Protein AF-A0A2M7QI27-F1 (afdb_monomer)

Secondary structure (DSSP, 8-state):
--S-------THHHHHHHHHHHHHHHHHHHHHHHHHHHHHHHHHHHIIIIITTT---SS-SSSS-HHHHHHHHSS-------GGG--TTBGGGT-TTS-TTS-----S-SEEEEEEGGGTEEEEEEEET--BTTTSEEE-S-SS-TTSSS----B-----GGG--TT-TTTTTTTGGG--TT---EE-

Radius of gyration: 36.62 Å; Cα contacts (8 Å, |Δi|>4): 202; chains: 1; bounding box: 103×51×97 Å

Sequence (188 aa):
MPIHVYTKENHVVRKKVINYASYIALIIGAFLLFWSFYPVLSFELYSRFYMQDSLTSPVPSSELASSLKEASSVLGSYSVFSNNVRDFTQAHLWFPLQNSNTPAKNMNIKEYSISIPKLNITKARVVVGGEDLSKSLVHYLPKSLPGEYGNVAIFGHSTLPQLYNVTDYKTIFTYLPSLEVNDTILVQ

Organism: NCBI:txid1974826

Mean predicted aligned error: 15.62 Å

InterPro domains:
  IPR005754 Sortase family [PF04203] (114-188)
  IPR023365 Sortase domain superfamily [G3DSA:2.40.260.10] (73-188)
  IPR023365 Sortase domain superfamily [SSF63817] (112-187)

Solvent-accessible surface area (backbone atoms only — not comparable to full-atom values): 11628 Å² total; per-residue (Å²): 130,86,92,77,83,92,75,84,80,82,59,62,66,63,54,50,52,54,51,51,52,52,51,50,52,50,53,53,51,52,49,53,51,48,64,68,44,43,65,59,53,51,49,55,53,46,40,68,76,73,44,76,85,81,63,94,60,92,66,48,95,48,101,60,46,49,68,55,54,52,55,58,63,48,96,49,93,62,83,90,66,58,78,90,78,58,69,80,46,33,50,61,74,78,42,73,86,61,66,85,79,61,76,61,68,90,62,91,65,57,60,43,25,38,29,31,67,92,75,68,35,70,65,44,50,30,29,50,61,40,42,56,22,64,81,23,31,20,24,52,82,54,86,33,57,93,93,46,88,72,73,74,61,76,45,62,27,55,54,59,79,94,68,57,36,75,89,38,31,54,17,51,42,43,62,57,86,74,66,57,93,86,66,64,76,46,77,90

Structure (mmCIF, N/CA/C/O backbone):
data_AF-A0A2M7QI27-F1
#
_entry.id   AF-A0A2M7QI27-F1
#
loop_
_atom_site.group_PDB
_atom_site.id
_atom_site.type_symbol
_atom_site.label_atom_id
_atom_site.label_alt_id
_atom_site.label_comp_id
_atom_site.label_asym_id
_atom_site.label_entity_id
_atom_site.label_seq_id
_atom_site.pdbx_PDB_ins_code
_atom_site.Cartn_x
_atom_site.Cartn_y
_atom_site.Cartn_z
_atom_site.occupancy
_atom_site.B_iso_or_equiv
_atom_site.auth_seq_id
_atom_site.auth_comp_id
_atom_site.auth_asym_id
_atom_site.auth_atom_id
_atom_site.pdbx_PDB_model_num
ATOM 1 N N . MET A 1 1 ? 79.283 -0.518 -69.267 1.00 55.19 1 MET A N 1
ATOM 2 C CA . MET A 1 1 ? 78.062 0.276 -69.537 1.00 55.19 1 MET A CA 1
ATOM 3 C C . MET A 1 1 ? 76.907 -0.394 -68.805 1.00 55.19 1 MET A C 1
ATOM 5 O O . MET A 1 1 ? 76.800 -1.608 -68.942 1.00 55.19 1 MET A O 1
ATOM 9 N N . PRO A 1 2 ? 76.116 0.306 -67.974 1.00 62.25 2 PRO A N 1
ATOM 10 C CA . PRO A 1 2 ? 75.000 -0.328 -67.277 1.00 62.25 2 PRO A CA 1
ATOM 11 C C . PRO A 1 2 ? 73.892 -0.667 -68.286 1.00 62.25 2 PRO A C 1
ATOM 13 O O . PRO A 1 2 ? 73.523 0.169 -69.106 1.00 62.25 2 PRO A O 1
ATOM 16 N N . ILE A 1 3 ? 73.410 -1.912 -68.245 1.00 72.38 3 ILE A N 1
ATOM 17 C CA . ILE A 1 3 ? 72.556 -2.532 -69.281 1.00 7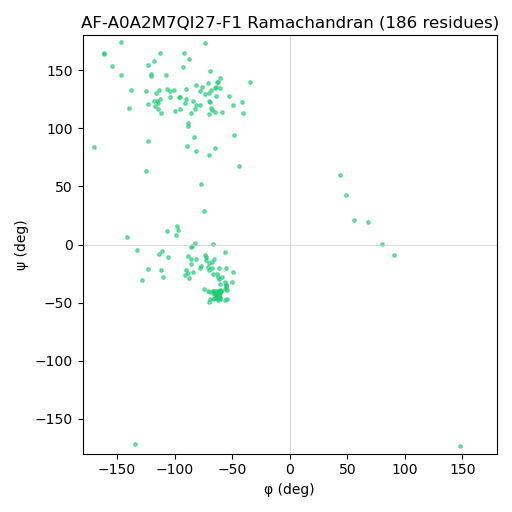2.38 3 ILE A CA 1
ATOM 18 C C . ILE A 1 3 ? 71.057 -2.271 -69.018 1.00 72.38 3 ILE A C 1
ATOM 20 O O . ILE A 1 3 ? 70.219 -2.492 -69.885 1.00 72.38 3 ILE A O 1
ATOM 24 N N . HIS A 1 4 ? 70.704 -1.727 -67.847 1.00 74.62 4 HIS A N 1
ATOM 25 C CA . HIS A 1 4 ? 69.328 -1.367 -67.504 1.00 74.62 4 HIS A CA 1
ATOM 26 C C . HIS A 1 4 ? 69.266 -0.015 -66.789 1.00 74.62 4 HIS A C 1
ATOM 28 O O . HIS A 1 4 ? 70.016 0.239 -65.846 1.00 74.62 4 HIS A O 1
ATOM 34 N N . VAL A 1 5 ? 68.341 0.836 -67.237 1.00 75.81 5 VAL A N 1
ATOM 35 C CA . VAL A 1 5 ? 67.999 2.120 -66.616 1.00 75.81 5 VAL A CA 1
ATOM 36 C C . VAL A 1 5 ? 66.570 2.013 -66.097 1.00 75.81 5 VAL A C 1
ATOM 38 O O . VAL A 1 5 ? 65.632 1.835 -66.871 1.00 75.81 5 VAL A O 1
ATOM 41 N N . TYR A 1 6 ? 66.403 2.111 -64.781 1.00 74.44 6 TYR A N 1
ATOM 42 C CA . TYR A 1 6 ? 65.089 2.119 -64.147 1.00 74.44 6 TYR A CA 1
ATOM 43 C C . TYR A 1 6 ? 64.456 3.502 -64.305 1.00 74.44 6 TYR A C 1
ATOM 45 O O . TYR A 1 6 ? 65.004 4.501 -63.841 1.00 74.44 6 TYR A O 1
ATOM 53 N N . THR A 1 7 ? 63.294 3.564 -64.951 1.00 70.62 7 THR A N 1
ATOM 54 C CA . THR A 1 7 ? 62.498 4.790 -65.069 1.00 70.62 7 THR A CA 1
ATOM 55 C C . THR A 1 7 ? 61.306 4.719 -64.122 1.00 70.62 7 THR A C 1
ATOM 57 O O . THR A 1 7 ? 60.615 3.708 -64.024 1.00 70.62 7 THR A O 1
ATOM 60 N N . LYS A 1 8 ? 61.100 5.794 -63.357 1.00 72.69 8 LYS A N 1
ATOM 61 C CA . LYS A 1 8 ? 60.035 5.880 -62.356 1.00 72.69 8 LYS A CA 1
ATOM 62 C C . LYS A 1 8 ? 58.679 5.960 -63.053 1.00 72.69 8 LYS A C 1
ATOM 64 O O . LYS A 1 8 ? 58.440 6.876 -63.837 1.00 72.69 8 LYS A O 1
ATOM 69 N N . GLU A 1 9 ? 57.787 5.032 -62.732 1.00 67.69 9 GLU A N 1
ATOM 70 C CA . GLU A 1 9 ? 56.446 5.007 -63.307 1.00 67.69 9 GLU A CA 1
ATOM 71 C C . GLU A 1 9 ? 55.607 6.190 -62.787 1.00 67.69 9 GLU A C 1
ATOM 73 O O . GLU A 1 9 ? 55.445 6.412 -61.581 1.00 67.69 9 GLU A O 1
ATOM 78 N N . ASN A 1 10 ? 55.097 7.004 -63.712 1.00 64.69 10 ASN A N 1
ATOM 79 C CA . ASN A 1 10 ? 54.366 8.230 -63.401 1.00 64.69 10 ASN A CA 1
ATOM 80 C C . ASN A 1 10 ? 52.898 7.933 -63.053 1.00 64.69 10 ASN A C 1
ATOM 82 O O . ASN A 1 10 ? 51.989 8.165 -63.845 1.00 64.69 10 ASN A O 1
ATOM 86 N N . HIS A 1 11 ? 52.625 7.507 -61.817 1.00 65.25 11 HIS A N 1
ATOM 87 C CA . HIS A 1 11 ? 51.254 7.306 -61.310 1.00 65.25 11 HIS A CA 1
ATOM 88 C C . HIS A 1 11 ? 50.491 8.614 -60.985 1.00 65.25 11 HIS A C 1
ATOM 90 O O . HIS A 1 11 ? 49.632 8.646 -60.097 1.00 65.25 11 HIS A O 1
ATOM 96 N N . VAL A 1 12 ? 50.795 9.719 -61.675 1.00 69.25 12 VAL A N 1
ATOM 97 C CA . VAL A 1 12 ? 50.295 11.071 -61.360 1.00 69.25 12 VAL A CA 1
ATOM 98 C C . VAL A 1 12 ? 48.766 11.141 -61.429 1.00 69.25 12 VAL A C 1
ATOM 100 O O . VAL A 1 12 ? 48.139 11.755 -60.566 1.00 69.25 12 VAL A O 1
ATOM 103 N N . VAL A 1 13 ? 48.154 10.466 -62.407 1.00 71.44 13 VAL A N 1
ATOM 104 C CA . VAL A 1 13 ? 46.692 10.444 -62.589 1.00 71.44 13 VAL A CA 1
ATOM 105 C C . VAL A 1 13 ? 46.005 9.670 -61.459 1.00 71.44 13 VAL A C 1
ATOM 107 O O . VAL A 1 13 ? 45.087 10.194 -60.834 1.00 71.44 13 VAL A O 1
ATOM 110 N N . ARG A 1 14 ? 46.505 8.475 -61.107 1.00 76.56 14 ARG A N 1
ATOM 111 C CA . ARG A 1 14 ? 45.955 7.655 -60.010 1.00 76.56 14 ARG A CA 1
ATOM 112 C C . ARG A 1 14 ? 46.029 8.382 -58.665 1.00 76.56 14 ARG A C 1
ATOM 114 O O . ARG A 1 14 ? 45.062 8.375 -57.909 1.00 76.56 14 ARG A O 1
ATOM 121 N N . LYS A 1 15 ? 47.149 9.059 -58.385 1.00 78.38 15 LYS A N 1
ATOM 122 C CA . LYS A 1 15 ? 47.326 9.851 -57.157 1.00 78.38 15 LYS A CA 1
ATOM 123 C C . LYS A 1 15 ? 46.354 11.034 -57.089 1.00 78.38 15 LYS A C 1
ATOM 125 O O . LYS A 1 15 ? 45.794 11.292 -56.030 1.00 78.38 15 LYS A O 1
ATOM 130 N N . LYS A 1 16 ? 46.111 11.724 -58.212 1.00 80.00 16 LYS A N 1
ATOM 131 C CA . LYS A 1 16 ? 45.123 12.814 -58.280 1.00 80.00 16 LYS A CA 1
ATOM 132 C C . LYS A 1 16 ? 43.703 12.313 -58.000 1.00 80.00 16 LYS A C 1
ATOM 134 O O . LYS A 1 16 ? 43.016 12.921 -57.190 1.00 80.00 16 LYS A O 1
ATOM 139 N N . VAL A 1 17 ? 43.291 11.192 -58.597 1.00 88.75 17 VAL A N 1
ATOM 140 C CA . VAL A 1 17 ? 41.949 10.610 -58.386 1.00 88.75 17 VAL A CA 1
ATOM 141 C C . VAL A 1 17 ? 41.720 10.223 -56.923 1.00 88.75 17 VAL A C 1
ATOM 143 O O . VAL A 1 17 ? 40.684 10.567 -56.362 1.00 88.75 17 VAL A O 1
ATOM 146 N N . ILE A 1 18 ? 42.699 9.578 -56.281 1.00 89.62 18 ILE A N 1
ATOM 147 C CA . ILE A 1 18 ? 42.604 9.201 -54.860 1.00 89.62 18 ILE A CA 1
ATOM 148 C C . ILE A 1 18 ? 42.482 10.444 -53.969 1.00 89.62 18 ILE A C 1
ATOM 150 O O . ILE A 1 18 ? 41.658 10.467 -53.058 1.00 89.62 18 ILE A O 1
ATOM 154 N N . ASN A 1 19 ? 43.244 11.502 -54.261 1.00 89.38 19 ASN A N 1
ATOM 155 C CA . ASN A 1 19 ? 43.145 12.754 -53.513 1.00 89.38 19 ASN A CA 1
ATOM 156 C C . ASN A 1 19 ? 41.752 13.388 -53.653 1.00 89.38 19 ASN A C 1
ATOM 158 O O . ASN A 1 19 ? 41.159 13.768 -52.647 1.00 89.38 19 ASN A O 1
ATOM 162 N N . TYR A 1 20 ? 41.196 13.459 -54.869 1.00 93.56 20 TYR A N 1
ATOM 163 C CA . TYR A 1 20 ? 39.839 13.977 -55.078 1.00 93.56 20 TYR A CA 1
ATOM 164 C C . TYR A 1 20 ? 38.782 13.141 -54.353 1.00 93.56 20 TYR A C 1
ATOM 166 O O . TYR A 1 20 ? 37.923 13.706 -53.682 1.00 93.56 20 TYR A O 1
ATOM 174 N N . ALA A 1 21 ? 38.878 11.811 -54.422 1.00 94.44 21 ALA A N 1
ATOM 175 C CA . ALA A 1 21 ? 37.974 10.919 -53.703 1.00 94.44 21 ALA A CA 1
ATOM 176 C C . ALA A 1 21 ? 38.038 11.142 -52.181 1.00 94.44 21 ALA A C 1
ATOM 178 O O . ALA A 1 21 ? 37.001 11.191 -51.524 1.00 94.44 21 ALA A O 1
ATOM 179 N N . SER A 1 22 ? 39.237 11.358 -51.628 1.00 94.75 22 SER A N 1
ATOM 180 C CA . SER A 1 22 ? 39.417 11.664 -50.205 1.00 94.75 22 SER A CA 1
ATOM 181 C C . SER A 1 22 ? 38.769 12.990 -49.803 1.00 94.75 22 SER A C 1
ATOM 183 O O . SER A 1 22 ? 38.138 13.058 -48.750 1.00 94.75 22 SER A O 1
ATOM 185 N N . TYR A 1 23 ? 38.897 14.042 -50.618 1.00 96.19 23 TYR A N 1
ATOM 186 C CA . TYR A 1 23 ? 38.244 15.325 -50.338 1.00 96.19 23 TYR A CA 1
ATOM 187 C C . TYR A 1 23 ? 36.722 15.222 -50.428 1.00 96.19 23 TYR A C 1
ATOM 189 O O . TYR A 1 23 ? 36.026 15.765 -49.574 1.00 96.19 23 TYR A O 1
ATOM 197 N N . ILE A 1 24 ? 36.205 14.485 -51.414 1.00 96.75 24 ILE A N 1
ATOM 198 C CA . ILE A 1 24 ? 34.767 14.230 -51.558 1.00 96.75 24 ILE A CA 1
ATOM 199 C C . ILE A 1 24 ? 34.236 13.489 -50.327 1.00 96.75 24 ILE A C 1
ATOM 201 O O . ILE A 1 24 ? 33.243 13.915 -49.744 1.00 96.75 24 ILE A O 1
ATOM 205 N N . ALA A 1 25 ? 34.922 12.433 -49.883 1.00 96.75 25 ALA A N 1
ATOM 206 C CA . ALA A 1 25 ? 34.536 11.688 -48.688 1.00 96.75 25 ALA A CA 1
ATOM 207 C C . ALA A 1 25 ? 34.542 12.566 -47.424 1.00 96.75 25 ALA A C 1
ATOM 209 O O . ALA A 1 25 ? 33.622 12.475 -46.614 1.00 96.75 25 ALA A O 1
ATOM 210 N N . LEU A 1 26 ? 35.532 13.456 -47.277 1.00 97.19 26 LEU A N 1
ATOM 211 C CA . LEU A 1 26 ? 35.611 14.394 -46.153 1.00 97.19 26 LEU A CA 1
ATOM 212 C C . LEU A 1 26 ? 34.445 15.391 -46.172 1.00 97.19 26 LEU A C 1
ATOM 214 O O . LEU A 1 26 ? 33.794 15.584 -45.147 1.00 97.19 26 LEU A O 1
ATOM 218 N N . ILE A 1 27 ? 34.142 15.978 -47.333 1.00 97.69 27 ILE A N 1
ATOM 219 C CA . ILE A 1 27 ? 33.031 16.927 -47.497 1.00 97.69 27 ILE A CA 1
ATOM 220 C C . ILE A 1 27 ? 31.694 16.252 -47.186 1.00 97.69 27 ILE A C 1
ATOM 222 O O . ILE A 1 27 ? 30.889 16.807 -46.442 1.00 97.69 27 ILE A O 1
ATOM 226 N N . ILE A 1 28 ? 31.474 15.041 -47.705 1.00 97.81 28 ILE A N 1
ATOM 227 C CA . ILE A 1 28 ? 30.257 14.267 -47.433 1.00 97.81 28 ILE A CA 1
ATOM 228 C C . ILE A 1 28 ? 30.151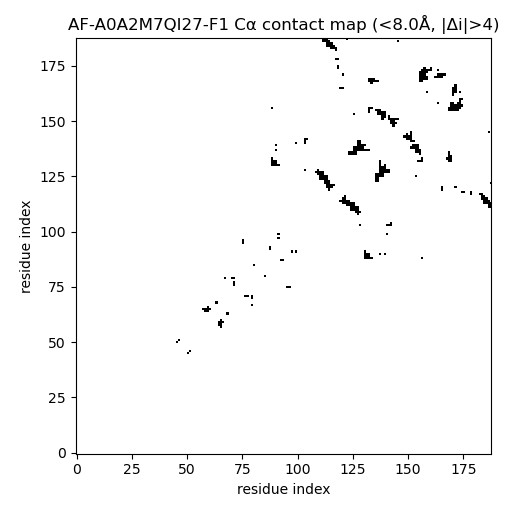 13.948 -45.938 1.00 97.81 28 ILE A C 1
ATOM 230 O O . ILE A 1 28 ? 29.093 14.144 -45.347 1.00 97.81 28 ILE A O 1
ATOM 234 N N . GLY A 1 29 ? 31.242 13.511 -45.303 1.00 97.12 29 GLY A N 1
ATOM 235 C CA . GLY A 1 29 ? 31.264 13.228 -43.868 1.00 97.12 29 GLY A CA 1
ATOM 236 C C . GLY A 1 29 ? 30.942 14.460 -43.018 1.00 97.12 29 GLY A C 1
ATOM 237 O O . GLY A 1 29 ? 30.093 14.393 -42.131 1.00 97.12 29 GLY A O 1
ATOM 238 N N . ALA A 1 30 ? 31.556 15.605 -43.324 1.00 97.56 30 ALA A N 1
ATOM 239 C CA . ALA A 1 30 ? 31.276 16.866 -42.641 1.00 97.56 30 ALA A CA 1
ATOM 240 C C . ALA A 1 30 ? 29.817 17.309 -42.834 1.00 97.56 30 ALA A C 1
ATOM 242 O O . ALA A 1 30 ? 29.181 17.758 -41.882 1.00 97.56 30 ALA A O 1
ATOM 243 N N . PHE A 1 31 ? 29.269 17.129 -44.039 1.00 97.69 31 PHE A N 1
ATOM 244 C CA . PHE A 1 31 ? 27.873 17.434 -44.331 1.00 97.69 31 PHE A CA 1
ATOM 245 C C . PHE A 1 31 ? 26.910 16.550 -43.530 1.00 97.69 31 PHE A C 1
ATOM 247 O O . PHE A 1 31 ? 25.946 17.060 -42.968 1.00 97.69 31 PHE A O 1
ATOM 254 N N . LEU A 1 32 ? 27.184 15.247 -43.412 1.00 97.25 32 LEU A N 1
ATOM 255 C CA . LEU A 1 32 ? 26.365 14.330 -42.613 1.00 97.25 32 LEU A CA 1
ATOM 256 C C . LEU A 1 32 ? 26.402 14.670 -41.119 1.00 97.25 32 LEU A C 1
ATOM 258 O O . LEU A 1 32 ? 25.360 14.658 -40.464 1.00 97.25 32 LEU A O 1
ATOM 262 N N . LEU A 1 33 ? 27.578 15.015 -40.584 1.00 97.06 33 LEU A N 1
ATOM 263 C CA . LEU A 1 33 ? 27.700 15.473 -39.199 1.00 97.06 33 LEU A CA 1
ATOM 264 C C . LEU A 1 33 ? 26.910 16.763 -38.987 1.00 97.06 33 LEU A C 1
ATOM 266 O O . LEU A 1 33 ? 26.112 16.846 -38.056 1.00 97.06 33 LEU A O 1
ATOM 270 N N . PHE A 1 34 ? 27.074 17.741 -39.879 1.00 97.12 34 PHE A N 1
ATOM 271 C CA . PHE A 1 34 ? 26.302 18.975 -39.825 1.00 97.12 34 PHE A CA 1
ATOM 272 C C . PHE A 1 34 ? 24.798 18.685 -39.859 1.00 97.12 34 PHE A C 1
ATOM 274 O O . PHE A 1 34 ? 24.075 19.163 -38.996 1.00 97.12 34 PHE A O 1
ATOM 281 N N . TRP A 1 35 ? 24.333 17.834 -40.774 1.00 96.75 35 TRP A N 1
ATOM 282 C CA . TRP A 1 35 ? 22.925 17.456 -40.886 1.00 96.75 35 TRP A CA 1
ATOM 283 C C . TRP A 1 35 ? 22.377 16.793 -39.616 1.00 96.75 35 TRP A C 1
ATOM 285 O O . TRP A 1 35 ? 21.259 17.084 -39.199 1.00 96.75 35 TRP A O 1
ATOM 295 N N . SER A 1 36 ? 23.167 15.928 -38.973 1.00 96.88 36 SER A N 1
ATOM 296 C CA . SER A 1 36 ? 22.764 15.242 -37.742 1.00 96.88 36 SER A CA 1
ATOM 297 C C . SER A 1 36 ? 22.693 16.179 -36.538 1.00 96.88 36 SER A C 1
ATOM 299 O O . SER A 1 36 ? 21.804 16.033 -35.701 1.00 96.88 36 SER A O 1
ATOM 301 N N . PHE A 1 37 ? 23.640 17.110 -36.412 1.00 96.25 37 PHE A N 1
ATOM 302 C CA . PHE A 1 37 ? 23.725 17.990 -35.246 1.00 96.25 37 PHE A CA 1
ATOM 303 C C . PHE A 1 37 ? 22.939 19.292 -35.409 1.00 96.25 37 PHE A C 1
ATOM 305 O O . PHE A 1 37 ? 22.569 19.902 -34.405 1.00 96.25 37 PHE A O 1
ATOM 312 N N . TYR A 1 38 ? 22.652 19.711 -36.644 1.00 95.50 38 TYR A N 1
ATOM 313 C CA . TYR A 1 38 ? 21.975 20.972 -36.933 1.00 95.50 38 TYR A CA 1
ATOM 314 C C . TYR A 1 38 ? 20.635 21.129 -36.199 1.00 95.50 38 TYR A C 1
ATOM 316 O O . TYR A 1 38 ? 20.460 22.174 -35.577 1.00 95.50 38 TYR A O 1
ATOM 324 N N . PRO A 1 39 ? 19.718 20.137 -36.164 1.00 93.56 39 PRO A N 1
ATOM 325 C CA . PRO A 1 39 ? 18.436 20.308 -35.478 1.00 93.56 39 PRO A CA 1
ATOM 326 C C . PRO A 1 39 ? 18.596 20.582 -33.979 1.00 93.56 39 PRO A C 1
ATOM 328 O O . PRO A 1 39 ? 17.921 21.451 -33.435 1.00 93.56 39 PRO A O 1
ATOM 331 N N . VAL A 1 40 ? 19.525 19.879 -33.322 1.00 92.31 40 VAL A N 1
ATOM 332 C CA . VAL A 1 40 ? 19.776 20.007 -31.878 1.00 92.31 40 VAL A CA 1
ATOM 333 C C . VAL A 1 40 ? 20.427 21.350 -31.563 1.00 92.31 40 VAL A C 1
ATOM 335 O O . VAL A 1 40 ? 19.947 22.080 -30.701 1.00 92.31 40 VAL A O 1
ATOM 338 N N . LEU A 1 41 ? 21.488 21.705 -32.295 1.00 92.06 41 LEU A N 1
ATOM 339 C CA . LEU A 1 41 ? 22.185 22.981 -32.121 1.00 92.06 41 LEU A CA 1
ATOM 340 C C . LEU A 1 41 ? 21.267 24.166 -32.429 1.00 92.06 41 LEU A C 1
ATOM 342 O O . LEU A 1 41 ? 21.228 25.124 -31.663 1.00 92.06 41 LEU A O 1
ATOM 346 N N . SER A 1 42 ? 20.511 24.094 -33.528 1.00 90.94 42 SER A N 1
ATOM 347 C CA . SER A 1 42 ? 19.569 25.139 -33.928 1.00 90.94 42 SER A CA 1
ATOM 348 C C . SER A 1 42 ? 18.480 25.330 -32.883 1.00 90.94 42 SER A C 1
ATOM 350 O O . SER A 1 42 ? 18.156 26.469 -32.561 1.00 90.94 42 SER A O 1
ATOM 352 N N . PHE A 1 43 ? 17.915 24.241 -32.357 1.00 86.81 43 PHE A N 1
ATOM 353 C CA . PHE A 1 43 ? 16.889 24.322 -31.326 1.00 86.81 43 PHE A CA 1
ATOM 354 C C . PHE A 1 43 ? 17.442 24.928 -30.037 1.00 86.81 43 PHE A C 1
ATOM 356 O O . PHE A 1 43 ? 16.822 25.831 -29.492 1.00 86.81 43 PHE A O 1
ATOM 363 N N . GLU A 1 44 ? 18.618 24.490 -29.587 1.00 85.31 44 GLU A N 1
ATOM 364 C CA . GLU A 1 44 ? 19.243 24.983 -28.356 1.00 85.31 44 GLU A CA 1
ATOM 365 C C . GLU A 1 44 ? 19.639 26.467 -28.449 1.00 85.31 44 GLU A C 1
ATOM 367 O O . GLU A 1 44 ? 19.451 27.236 -27.508 1.00 85.31 44 GLU A O 1
ATOM 372 N N . LEU A 1 45 ? 20.169 26.903 -29.595 1.00 87.06 45 LEU A N 1
ATOM 373 C CA . LEU A 1 45 ? 20.479 28.314 -29.842 1.00 87.06 45 LEU A CA 1
ATOM 374 C C . LEU A 1 45 ? 19.198 29.154 -29.899 1.00 87.06 45 LEU A C 1
ATOM 376 O O . LEU A 1 45 ? 19.109 30.199 -29.257 1.00 87.06 45 LEU A O 1
ATOM 380 N N . TYR A 1 46 ? 18.192 28.695 -30.645 1.00 84.00 46 TYR A N 1
ATOM 381 C CA . TYR A 1 46 ? 16.926 29.410 -30.784 1.00 84.00 46 TYR A CA 1
ATOM 382 C C . TYR A 1 46 ? 16.164 29.496 -29.456 1.00 84.00 46 TYR A C 1
ATOM 384 O O . TYR A 1 46 ? 15.638 30.555 -29.115 1.00 84.00 46 TYR A O 1
ATOM 392 N N . SER A 1 47 ? 16.148 28.412 -28.677 1.00 77.88 47 SER A N 1
ATOM 393 C CA . SER A 1 47 ? 15.460 28.357 -27.389 1.00 77.88 47 SER A CA 1
ATOM 394 C C . SER A 1 47 ? 16.059 29.345 -26.387 1.00 77.88 47 SER A C 1
ATOM 396 O O . SER A 1 47 ? 15.315 30.111 -25.774 1.00 77.88 47 SER A O 1
ATOM 398 N N . ARG A 1 48 ? 17.393 29.404 -26.294 1.00 76.56 48 ARG A N 1
ATOM 399 C CA . ARG A 1 48 ? 18.114 30.326 -25.405 1.00 76.56 48 ARG A CA 1
ATOM 400 C C . ARG A 1 48 ? 17.933 31.792 -25.782 1.00 76.56 48 ARG A C 1
ATOM 402 O O . ARG A 1 48 ? 17.771 32.630 -24.906 1.00 76.56 48 ARG A O 1
ATOM 409 N N . PHE A 1 49 ? 17.981 32.123 -27.073 1.00 79.94 49 PHE A N 1
ATOM 410 C CA . PHE A 1 49 ? 17.953 33.528 -27.492 1.00 79.94 49 PHE A CA 1
ATOM 411 C C . PHE A 1 49 ? 16.546 34.103 -27.681 1.00 79.94 49 PHE A C 1
ATOM 413 O O . PHE A 1 49 ? 16.376 35.307 -27.515 1.00 79.94 49 PHE A O 1
ATOM 420 N N . TYR A 1 50 ? 15.548 33.284 -28.031 1.00 73.31 50 TYR A N 1
ATOM 421 C CA . TYR A 1 50 ? 14.224 33.785 -28.429 1.00 73.31 50 TYR A CA 1
ATOM 422 C C . TYR A 1 50 ? 13.054 33.250 -27.595 1.00 73.31 50 TYR A C 1
ATOM 424 O O . TYR A 1 50 ? 11.994 33.873 -27.589 1.00 73.31 50 TYR A O 1
ATOM 432 N N . MET A 1 51 ? 13.201 32.116 -26.900 1.00 66.75 51 MET A N 1
ATOM 433 C CA . MET A 1 51 ? 12.069 31.406 -26.278 1.00 66.75 51 MET A CA 1
ATOM 434 C C . MET A 1 51 ? 12.069 31.457 -24.743 1.00 66.75 51 MET A C 1
ATOM 436 O O . MET A 1 51 ? 11.117 30.983 -24.125 1.00 66.75 51 MET A O 1
ATOM 440 N N . GLN A 1 52 ? 13.109 32.021 -24.121 1.00 60.78 52 GLN A N 1
ATOM 441 C CA . GLN A 1 52 ? 13.337 31.912 -22.676 1.00 60.78 52 GLN A CA 1
ATOM 442 C C . GLN A 1 52 ? 12.343 32.722 -21.816 1.00 60.78 52 GLN A C 1
ATOM 444 O O . GLN A 1 52 ? 12.130 32.363 -20.660 1.00 60.78 52 GLN A O 1
ATOM 449 N N . ASP A 1 53 ? 11.657 33.720 -22.392 1.00 57.38 53 ASP A N 1
ATOM 450 C CA . ASP A 1 53 ? 10.851 34.679 -21.616 1.00 57.38 53 ASP A CA 1
ATOM 451 C C . ASP A 1 53 ? 9.324 34.623 -21.841 1.00 57.38 53 ASP A C 1
ATOM 453 O O . ASP A 1 53 ? 8.589 35.292 -21.118 1.00 57.38 53 ASP A O 1
ATOM 457 N N . SER A 1 54 ? 8.795 33.860 -22.812 1.00 55.38 54 SER A N 1
ATOM 458 C CA . SER A 1 54 ? 7.364 33.986 -23.187 1.00 55.38 54 SER A CA 1
ATOM 459 C C . SER A 1 54 ? 6.597 32.703 -23.523 1.00 55.38 54 SER A C 1
ATOM 461 O O . SER A 1 54 ? 5.428 32.782 -23.901 1.00 55.38 54 SER A O 1
ATOM 463 N N . LEU A 1 55 ? 7.186 31.517 -23.349 1.00 56.75 55 LEU A N 1
ATOM 464 C CA . LEU A 1 55 ? 6.494 30.259 -23.640 1.00 56.75 55 LEU A CA 1
ATOM 465 C C . LEU A 1 55 ? 6.228 29.439 -22.383 1.00 56.75 55 LEU A C 1
ATOM 467 O O . LEU A 1 55 ? 7.138 29.065 -21.646 1.00 56.75 55 LEU A O 1
ATOM 471 N N . THR A 1 56 ? 4.955 29.096 -22.181 1.00 52.50 56 THR A N 1
ATOM 472 C CA . THR A 1 56 ? 4.509 28.079 -21.225 1.00 52.50 56 THR A CA 1
ATOM 473 C C . THR A 1 56 ? 4.927 26.701 -21.734 1.00 52.50 56 THR A C 1
ATOM 475 O O . THR A 1 56 ? 4.134 25.961 -22.317 1.00 52.50 56 THR A O 1
ATOM 478 N N . SER A 1 57 ? 6.206 26.376 -21.577 1.00 55.62 57 SER A N 1
ATOM 479 C CA . SER A 1 57 ? 6.717 25.039 -21.848 1.00 55.62 57 SER A CA 1
ATOM 480 C C . SER A 1 57 ? 6.362 24.111 -20.679 1.00 55.62 57 SER A C 1
ATOM 482 O O . SER A 1 57 ? 6.612 24.468 -19.526 1.00 55.62 57 SER A O 1
ATOM 484 N N . PRO A 1 58 ? 5.822 22.904 -20.933 1.00 52.81 58 PRO A N 1
ATOM 485 C CA . PRO A 1 58 ? 5.689 21.880 -19.898 1.00 52.81 58 PRO A CA 1
ATOM 486 C C . PRO A 1 58 ? 7.061 21.347 -19.454 1.00 52.81 58 PRO A C 1
ATOM 488 O O . PRO A 1 58 ? 7.164 20.704 -18.410 1.00 52.81 58 PRO A O 1
ATOM 491 N N . VAL A 1 59 ? 8.115 21.621 -20.234 1.00 53.09 59 VAL A N 1
ATOM 492 C CA . VAL A 1 59 ? 9.491 21.273 -19.898 1.00 53.09 59 VAL A CA 1
ATOM 493 C C . VAL A 1 59 ? 10.078 22.369 -18.997 1.00 53.09 59 VAL A C 1
ATOM 495 O O . VAL A 1 59 ? 10.085 23.538 -19.389 1.00 53.09 59 VAL A O 1
ATOM 498 N N . PRO A 1 60 ? 10.572 22.016 -17.802 1.00 52.84 60 PRO A N 1
ATOM 499 C CA . PRO A 1 60 ? 11.102 22.967 -16.832 1.00 52.84 60 PRO A CA 1
ATOM 500 C C . PRO A 1 60 ? 12.343 23.695 -17.348 1.00 52.84 60 PRO A C 1
ATOM 502 O O . PRO A 1 60 ? 13.264 23.062 -17.854 1.00 52.84 60 PRO A O 1
ATOM 505 N N . SER A 1 61 ? 12.408 25.009 -17.143 1.00 54.41 61 SER A N 1
ATOM 506 C CA . SER A 1 61 ? 13.587 25.835 -17.439 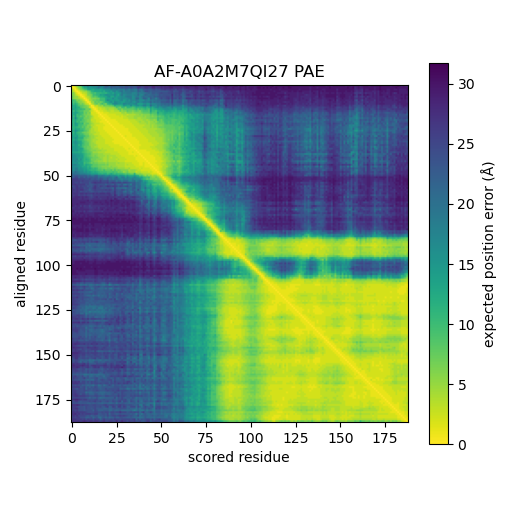1.00 54.41 61 SER A CA 1
ATOM 507 C C . SER A 1 61 ? 14.620 25.880 -16.302 1.00 54.41 61 SER A C 1
ATOM 509 O O . SER A 1 61 ? 15.666 26.507 -16.452 1.00 54.41 61 SER A O 1
ATOM 511 N N . SER A 1 62 ? 14.354 25.221 -15.169 1.00 59.28 62 SER A N 1
ATOM 512 C CA . SER A 1 62 ? 15.285 25.098 -14.039 1.00 59.28 62 SER A CA 1
ATOM 513 C C . SER A 1 62 ? 15.662 23.637 -13.790 1.00 59.28 62 SER A C 1
ATOM 515 O O . SER A 1 62 ? 14.894 22.749 -14.150 1.00 59.28 62 SER A O 1
ATOM 517 N N . GLU A 1 63 ? 16.797 23.378 -13.124 1.00 54.56 63 GLU A N 1
ATOM 518 C CA . GLU A 1 63 ? 17.194 22.015 -12.702 1.00 54.56 63 GLU A CA 1
ATOM 519 C C . GLU A 1 63 ? 16.126 21.321 -11.838 1.00 54.56 63 GLU A C 1
ATOM 521 O O . GLU A 1 63 ? 16.080 20.095 -11.741 1.00 54.56 63 GLU A O 1
ATOM 526 N N . LEU A 1 64 ? 15.228 22.105 -11.239 1.00 53.59 64 LEU A N 1
ATOM 527 C CA . LEU A 1 64 ? 14.011 21.617 -10.614 1.00 53.59 64 LEU A CA 1
ATOM 528 C C . LEU A 1 64 ? 12.877 21.588 -11.634 1.00 53.59 64 LEU A C 1
ATOM 530 O O . LEU A 1 64 ? 12.538 22.601 -12.253 1.00 53.59 64 LEU A O 1
ATOM 534 N N . ALA A 1 65 ? 12.254 20.422 -11.783 1.00 56.97 65 ALA A N 1
ATOM 535 C CA . ALA A 1 65 ? 11.117 20.298 -12.663 1.00 56.97 65 ALA A CA 1
ATOM 536 C C . ALA A 1 65 ? 9.952 21.217 -12.244 1.00 56.97 65 ALA A C 1
ATOM 538 O O . ALA A 1 65 ? 9.691 21.404 -11.058 1.00 56.97 65 ALA A O 1
ATOM 539 N N . SER A 1 66 ? 9.231 21.790 -13.210 1.00 55.75 66 SER A N 1
ATOM 540 C CA . SER A 1 66 ? 8.038 22.620 -13.002 1.00 55.75 66 SER A CA 1
ATOM 541 C C . SER A 1 66 ? 6.986 21.867 -12.190 1.00 55.75 66 SER A C 1
ATOM 543 O O . SER A 1 66 ? 6.366 22.448 -11.308 1.00 55.75 66 SER A O 1
ATOM 545 N N . SER A 1 67 ? 6.888 20.549 -12.387 1.00 55.19 67 SER A N 1
ATOM 546 C CA . SER A 1 67 ? 6.102 19.638 -11.551 1.00 55.19 67 SER A CA 1
ATOM 547 C C . SER A 1 67 ? 6.548 19.600 -10.085 1.00 55.19 67 SER A C 1
ATOM 549 O O . SER A 1 67 ? 5.702 19.472 -9.211 1.00 55.19 67 SER A O 1
ATOM 551 N N . LEU A 1 68 ? 7.845 19.740 -9.789 1.00 54.81 68 LEU A N 1
ATOM 552 C CA . LEU A 1 68 ? 8.377 19.806 -8.419 1.00 54.81 68 LEU A CA 1
ATOM 553 C C . LEU A 1 68 ? 8.080 21.169 -7.783 1.00 54.81 68 LEU A C 1
ATOM 555 O O . LEU A 1 68 ? 7.747 21.233 -6.604 1.00 54.81 68 LEU A O 1
ATOM 559 N N . LYS A 1 69 ? 8.160 22.251 -8.568 1.00 55.09 69 LYS A N 1
ATOM 560 C CA . LYS A 1 69 ? 7.798 23.604 -8.123 1.00 55.09 69 LYS A CA 1
ATOM 561 C C . LYS A 1 69 ? 6.297 23.710 -7.825 1.00 55.09 69 LYS A C 1
ATOM 563 O O . LYS A 1 69 ? 5.936 24.252 -6.786 1.00 55.09 69 LYS A O 1
ATOM 568 N N . GLU A 1 70 ? 5.449 23.124 -8.669 1.00 55.84 70 GLU A N 1
ATOM 569 C CA . GLU A 1 70 ? 3.997 23.037 -8.455 1.00 55.84 70 GLU A CA 1
ATOM 570 C C . GLU A 1 70 ? 3.649 22.093 -7.285 1.00 55.84 70 GLU A C 1
ATOM 572 O O . GLU A 1 70 ? 2.832 22.414 -6.430 1.00 55.84 70 GLU A O 1
ATOM 577 N N . ALA A 1 71 ? 4.341 20.954 -7.157 1.00 53.12 71 ALA A N 1
ATOM 578 C CA . ALA A 1 71 ? 4.195 20.069 -5.997 1.00 53.12 71 ALA A CA 1
ATOM 579 C C . ALA A 1 71 ? 4.602 20.748 -4.677 1.00 53.12 71 ALA A C 1
ATOM 581 O O . ALA A 1 71 ? 4.074 20.398 -3.627 1.00 53.12 71 ALA A O 1
ATOM 582 N N . SER A 1 72 ? 5.519 21.721 -4.728 1.00 51.53 72 SER A N 1
ATOM 583 C CA . SER A 1 72 ? 5.916 22.534 -3.573 1.00 51.53 72 SER A CA 1
ATOM 584 C C . SER A 1 72 ? 5.027 23.761 -3.324 1.00 51.53 72 SER A C 1
ATOM 586 O O . SER A 1 72 ? 5.082 24.324 -2.232 1.00 51.53 72 SER A O 1
ATOM 588 N N . SER A 1 73 ? 4.227 24.195 -4.310 1.00 52.00 73 SER A N 1
ATOM 589 C CA . SER A 1 73 ? 3.311 25.343 -4.192 1.00 52.00 73 SER A CA 1
ATOM 590 C C . SER A 1 73 ? 1.929 24.948 -3.666 1.00 52.00 73 SER A C 1
ATOM 592 O O . SER A 1 73 ? 1.252 25.773 -3.048 1.00 52.00 73 SER A O 1
ATOM 594 N N . VAL A 1 74 ? 1.514 23.688 -3.841 1.00 51.09 74 VAL A N 1
ATOM 595 C CA . VAL A 1 74 ? 0.358 23.128 -3.131 1.00 51.09 74 VAL A CA 1
ATOM 596 C C . VAL A 1 74 ? 0.732 23.031 -1.651 1.00 51.09 74 VAL A C 1
ATOM 598 O O . VAL A 1 74 ? 1.664 22.315 -1.315 1.00 51.09 74 VAL A O 1
ATOM 601 N N . LEU A 1 75 ? 0.031 23.795 -0.800 1.00 47.97 75 LEU A N 1
ATOM 602 C CA . LEU A 1 75 ? 0.209 24.027 0.650 1.00 47.97 75 LEU A CA 1
ATOM 603 C C . LEU A 1 75 ? 0.502 22.765 1.507 1.00 47.97 75 LEU A C 1
ATOM 605 O O . LEU A 1 75 ? -0.285 22.331 2.345 1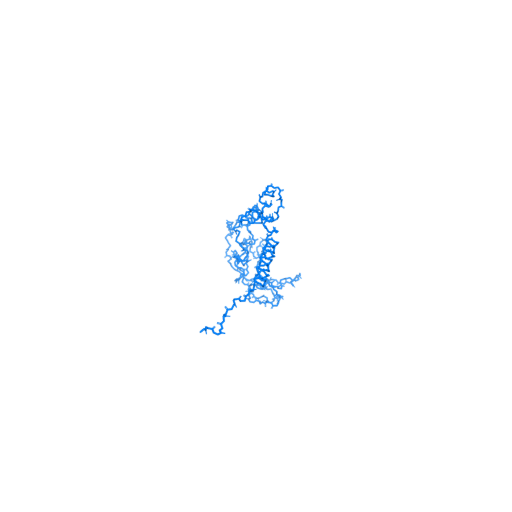.00 47.97 75 LEU A O 1
ATOM 609 N N . GLY A 1 76 ? 1.670 22.175 1.306 1.00 48.53 76 GLY A N 1
ATOM 610 C CA . GLY A 1 76 ? 2.068 20.893 1.851 1.00 48.53 76 GLY A CA 1
ATOM 611 C C . GLY A 1 76 ? 3.550 20.707 1.589 1.00 48.53 76 GLY A C 1
ATOM 612 O O . GLY A 1 76 ? 3.947 20.108 0.595 1.00 48.53 76 GLY A O 1
ATOM 613 N N . SER A 1 77 ? 4.378 21.270 2.469 1.00 45.47 77 SER A N 1
ATOM 614 C CA . SER A 1 77 ? 5.829 21.087 2.448 1.00 45.47 77 SER A CA 1
ATOM 615 C C . SER A 1 77 ? 6.157 19.618 2.733 1.00 45.47 77 SER A C 1
ATOM 617 O O . SER A 1 77 ? 6.413 19.227 3.870 1.00 45.47 77 SER A O 1
ATOM 619 N N . TYR A 1 78 ? 6.099 18.778 1.703 1.00 50.66 78 TYR A N 1
ATOM 620 C CA . TYR A 1 78 ? 6.537 17.392 1.764 1.00 50.66 78 TYR A CA 1
ATOM 621 C C . TYR A 1 78 ? 7.769 17.267 0.884 1.00 50.66 78 TYR A C 1
ATOM 623 O O . TYR A 1 78 ? 7.694 17.421 -0.331 1.00 50.66 78 TYR A O 1
ATOM 631 N N . SER A 1 79 ? 8.905 16.997 1.524 1.00 46.28 79 SER A N 1
ATOM 632 C CA . SER A 1 79 ? 10.210 16.776 0.902 1.00 46.28 79 SER A CA 1
ATOM 633 C C . SER A 1 79 ? 10.089 15.946 -0.377 1.00 46.28 79 SER A C 1
ATOM 635 O O . SER A 1 79 ? 9.694 14.782 -0.356 1.00 46.28 79 SER A O 1
ATOM 637 N N . VAL A 1 80 ? 10.388 16.567 -1.515 1.00 48.16 80 VAL A N 1
ATOM 638 C CA . VAL A 1 80 ? 10.113 16.046 -2.859 1.00 48.16 80 VAL A CA 1
ATOM 639 C C . VAL A 1 80 ? 11.123 14.966 -3.272 1.00 48.16 80 VAL A C 1
ATOM 641 O O . VAL A 1 80 ? 11.771 15.041 -4.310 1.00 48.16 80 VAL A O 1
ATOM 644 N N . PHE A 1 81 ? 11.307 13.953 -2.431 1.00 44.91 81 PHE A N 1
ATOM 645 C CA . PHE A 1 81 ? 12.008 12.738 -2.810 1.00 44.91 81 PHE A CA 1
ATOM 646 C C . PHE A 1 81 ? 11.048 11.826 -3.573 1.00 44.91 81 PHE A C 1
ATOM 648 O O . PHE A 1 81 ? 9.884 11.682 -3.193 1.00 44.91 81 PHE A O 1
ATOM 655 N N . SER A 1 82 ? 11.568 11.244 -4.657 1.00 48.25 82 SER A N 1
ATOM 656 C CA . SER A 1 82 ? 10.924 10.254 -5.526 1.00 48.25 82 SER A CA 1
ATOM 657 C C . SER A 1 82 ? 10.003 9.296 -4.760 1.00 48.25 82 SER A C 1
ATOM 659 O O . SER A 1 82 ? 10.371 8.806 -3.690 1.00 48.25 82 SER A O 1
ATOM 661 N N . ASN A 1 83 ? 8.845 8.961 -5.346 1.00 56.03 83 ASN A N 1
ATOM 662 C CA . ASN A 1 83 ? 7.912 7.946 -4.831 1.00 56.03 83 ASN A CA 1
ATOM 663 C C . ASN A 1 83 ? 8.609 6.618 -4.477 1.00 56.03 83 ASN A C 1
ATOM 665 O O . ASN A 1 83 ? 8.125 5.887 -3.622 1.00 56.03 83 ASN A O 1
ATOM 669 N N . ASN A 1 84 ? 9.770 6.336 -5.079 1.00 54.56 84 ASN A N 1
ATOM 670 C CA . ASN A 1 84 ? 10.564 5.130 -4.841 1.00 54.56 84 ASN A CA 1
ATOM 671 C C . ASN A 1 84 ? 11.294 5.108 -3.483 1.00 54.56 84 ASN A C 1
ATOM 673 O O . ASN A 1 84 ? 11.862 4.081 -3.126 1.00 54.56 84 ASN A O 1
ATOM 677 N N . VAL A 1 85 ? 11.332 6.225 -2.747 1.00 61.06 85 VAL A N 1
ATOM 678 C CA . VAL A 1 85 ? 12.012 6.339 -1.439 1.00 61.06 85 VAL A CA 1
ATOM 679 C C . VAL A 1 85 ? 11.009 6.369 -0.280 1.00 61.06 85 VAL A C 1
ATOM 681 O O . VAL A 1 85 ? 11.396 6.270 0.882 1.00 61.06 85 VAL A O 1
ATOM 684 N N . ARG A 1 86 ? 9.709 6.510 -0.567 1.00 69.19 86 ARG A N 1
ATOM 685 C CA . ARG A 1 86 ? 8.675 6.623 0.463 1.00 69.19 86 ARG A CA 1
ATOM 686 C C . ARG A 1 86 ? 8.052 5.266 0.756 1.00 69.19 86 ARG A C 1
ATOM 688 O O . ARG A 1 86 ? 7.557 4.588 -0.140 1.00 69.19 86 ARG A O 1
ATOM 695 N N . ASP A 1 87 ? 8.049 4.901 2.030 1.00 82.31 87 ASP A N 1
ATOM 696 C CA . ASP A 1 87 ? 7.401 3.687 2.505 1.00 82.31 87 ASP A CA 1
ATOM 697 C C . ASP A 1 87 ? 5.903 3.929 2.718 1.00 82.31 87 ASP A C 1
ATOM 699 O O . ASP A 1 87 ? 5.471 4.375 3.779 1.00 82.31 87 ASP A O 1
ATOM 703 N N . PHE A 1 88 ? 5.093 3.647 1.696 1.00 83.62 88 PHE A N 1
ATOM 704 C CA . PHE A 1 88 ? 3.640 3.826 1.757 1.00 83.62 88 PHE A CA 1
ATOM 705 C C . PHE A 1 88 ? 2.933 2.878 2.734 1.00 83.62 88 PHE A C 1
ATOM 707 O O . PHE A 1 88 ? 1.715 2.987 2.864 1.00 83.62 88 PHE A O 1
ATOM 714 N N . THR A 1 89 ? 3.650 1.995 3.439 1.00 87.81 89 THR A N 1
ATOM 715 C CA . THR A 1 89 ? 3.067 1.272 4.575 1.00 87.81 89 THR A CA 1
ATOM 716 C C . THR A 1 89 ? 2.877 2.167 5.794 1.00 87.81 89 THR A C 1
ATOM 718 O O . THR A 1 89 ? 2.167 1.775 6.714 1.00 87.81 89 THR A O 1
ATOM 721 N N . GLN A 1 90 ? 3.468 3.365 5.812 1.00 89.06 90 GLN A N 1
ATOM 722 C CA . GLN A 1 90 ? 3.288 4.335 6.887 1.00 89.06 90 GLN A CA 1
ATOM 723 C C . GLN A 1 90 ? 2.036 5.193 6.648 1.00 89.06 90 GLN A C 1
ATOM 725 O O . GLN A 1 90 ? 1.989 6.019 5.734 1.00 89.06 90 GLN A O 1
ATOM 730 N N . ALA A 1 91 ? 1.027 5.038 7.506 1.00 87.19 91 ALA A N 1
ATOM 731 C CA . ALA A 1 91 ? -0.274 5.695 7.376 1.00 87.19 91 ALA A CA 1
ATOM 732 C C . ALA A 1 91 ? -0.204 7.235 7.427 1.00 87.19 91 ALA A C 1
ATOM 734 O O . ALA A 1 91 ? -1.008 7.905 6.779 1.00 87.19 91 ALA A O 1
ATOM 735 N N . HIS A 1 92 ? 0.774 7.823 8.131 1.00 83.44 92 HIS A N 1
ATOM 736 C CA . HIS A 1 92 ? 0.918 9.285 8.205 1.00 83.44 92 HIS A CA 1
ATOM 737 C C . HIS A 1 92 ? 1.207 9.932 6.843 1.00 83.44 92 HIS A C 1
ATOM 739 O O . HIS A 1 92 ? 0.858 11.090 6.618 1.00 83.44 92 HIS A O 1
ATOM 745 N N . LEU A 1 93 ? 1.789 9.179 5.903 1.00 83.69 93 LEU A N 1
ATOM 746 C CA . LEU A 1 93 ? 2.043 9.663 4.548 1.00 83.69 93 LEU A CA 1
ATOM 747 C C . LEU A 1 93 ? 0.753 9.829 3.736 1.00 83.69 93 LEU A C 1
ATOM 749 O O . LEU A 1 93 ? 0.745 10.580 2.762 1.00 83.69 93 LEU A O 1
ATOM 753 N N . TRP A 1 94 ? -0.328 9.143 4.117 1.00 83.38 94 TRP A N 1
ATOM 754 C CA . TRP A 1 94 ? -1.619 9.203 3.424 1.00 83.38 94 TRP A CA 1
ATOM 755 C C . TRP A 1 94 ? -2.461 10.400 3.877 1.00 83.38 94 TRP A C 1
ATOM 757 O O . TRP A 1 94 ? -3.320 10.870 3.133 1.00 83.38 94 TRP A O 1
ATOM 767 N N . PHE A 1 95 ? -2.202 10.917 5.083 1.00 82.56 95 PHE A N 1
ATOM 768 C CA . PHE A 1 95 ? -2.971 11.997 5.709 1.00 82.56 95 PHE A CA 1
ATOM 769 C C . PHE A 1 95 ? -2.076 13.166 6.112 1.00 82.56 95 PHE A C 1
ATOM 771 O O . PHE A 1 95 ? -1.976 13.520 7.286 1.00 82.56 95 PHE A O 1
ATOM 778 N N . PRO A 1 96 ? -1.437 13.820 5.143 1.00 71.00 96 PRO A N 1
ATOM 779 C CA . PRO A 1 96 ? -0.266 14.624 5.432 1.00 71.00 96 PRO A CA 1
ATOM 780 C C . PRO A 1 96 ? -0.641 15.982 6.078 1.00 71.00 96 PRO A C 1
ATOM 782 O O . PRO A 1 96 ? 0.185 16.613 6.738 1.00 71.00 96 PRO A O 1
ATOM 785 N N . LEU A 1 97 ? -1.905 16.411 5.946 1.00 69.44 97 LEU A N 1
ATOM 786 C CA . LEU A 1 97 ? -2.483 17.606 6.583 1.00 69.44 97 LEU A CA 1
ATOM 787 C C . LEU A 1 97 ? -2.918 17.375 8.041 1.00 69.44 97 LEU A C 1
ATOM 789 O O . LEU A 1 97 ? -3.223 18.335 8.750 1.00 69.44 97 LEU A O 1
ATOM 793 N N . GLN A 1 98 ? -2.987 16.120 8.496 1.00 65.56 98 GLN A N 1
ATOM 794 C CA . GLN A 1 98 ? -3.332 15.811 9.880 1.00 65.56 98 GLN A CA 1
ATOM 795 C C . GLN A 1 98 ? -2.054 15.807 10.713 1.00 65.56 98 GLN A C 1
ATOM 797 O O . GLN A 1 98 ? -1.235 14.898 10.644 1.00 65.56 98 GLN A O 1
ATOM 802 N N . ASN A 1 99 ? -1.869 16.875 11.486 1.00 55.78 99 ASN A N 1
ATOM 803 C CA . ASN A 1 99 ? -0.732 17.020 12.380 1.00 55.78 99 ASN A CA 1
ATOM 804 C C . ASN A 1 99 ? -0.815 15.929 13.466 1.00 55.78 99 ASN A C 1
ATOM 806 O O . ASN A 1 99 ? -1.717 15.975 14.303 1.00 55.78 99 ASN A O 1
ATOM 810 N N . SER A 1 100 ? 0.130 14.979 13.480 1.00 56.97 100 SER A N 1
ATOM 811 C CA . SER A 1 100 ? 0.235 13.888 14.473 1.00 56.97 100 SER A CA 1
ATOM 812 C C . SER A 1 100 ? 0.321 14.371 15.933 1.00 56.97 100 SER A C 1
ATOM 814 O O . SER A 1 100 ? 0.278 13.574 16.864 1.00 56.97 100 SER A O 1
ATOM 816 N N . ASN A 1 101 ? 0.427 15.686 16.141 1.00 51.00 101 ASN A N 1
ATOM 817 C CA . ASN A 1 101 ? 0.497 16.351 17.435 1.00 51.00 101 ASN A CA 1
ATOM 818 C C . ASN A 1 101 ? -0.859 16.585 18.115 1.00 51.00 101 ASN A C 1
ATOM 820 O O . ASN A 1 101 ? -0.880 17.168 19.198 1.00 51.00 101 ASN A O 1
ATOM 824 N N . THR A 1 102 ? -1.996 16.175 17.538 1.00 54.69 102 THR A N 1
ATOM 825 C CA . THR A 1 102 ? -3.221 16.101 18.346 1.00 54.69 102 THR A CA 1
ATOM 826 C C . THR A 1 102 ? -3.054 14.942 19.322 1.00 54.69 102 THR A C 1
ATOM 828 O O . THR A 1 102 ? -2.999 13.801 18.855 1.00 54.69 102 THR A O 1
ATOM 831 N N . PRO A 1 103 ? -2.949 15.183 20.644 1.00 50.62 103 PRO A N 1
ATOM 832 C CA . PRO A 1 103 ? -2.802 14.095 21.593 1.00 50.62 103 PRO A CA 1
ATOM 833 C C . PRO A 1 103 ? -4.015 13.192 21.423 1.00 50.62 103 PRO A C 1
ATOM 835 O O . PRO A 1 103 ? -5.149 13.620 21.661 1.00 50.62 103 PRO A O 1
ATOM 838 N N . ALA A 1 104 ? -3.781 11.961 20.957 1.00 58.53 104 ALA A N 1
ATOM 839 C CA . ALA A 1 104 ? -4.790 10.923 21.020 1.00 58.53 104 ALA A CA 1
ATOM 840 C C . ALA A 1 104 ? -5.299 10.946 22.461 1.00 58.53 104 ALA A C 1
ATOM 842 O O . ALA A 1 104 ? -4.502 10.837 23.398 1.00 58.53 104 ALA A O 1
ATOM 843 N N . LYS A 1 105 ? -6.601 11.200 22.643 1.00 61.19 105 LYS A N 1
ATOM 844 C CA . LYS A 1 105 ? -7.259 11.119 23.951 1.00 61.19 105 LYS A CA 1
ATOM 845 C C . LYS A 1 105 ? -6.709 9.868 24.626 1.00 61.19 105 LYS A C 1
ATOM 847 O O . LYS A 1 105 ? -6.772 8.829 23.980 1.00 61.19 105 LYS A O 1
ATOM 852 N N . ASN A 1 106 ? -6.114 9.985 25.821 1.00 61.69 106 ASN A N 1
ATOM 853 C CA . ASN A 1 106 ? -5.416 8.884 26.497 1.00 61.69 106 ASN A CA 1
ATOM 854 C C . ASN A 1 106 ? -6.294 7.626 26.480 1.00 61.69 106 ASN A C 1
ATOM 856 O O . ASN A 1 106 ? -7.191 7.469 27.308 1.00 61.69 106 ASN A O 1
ATOM 860 N N . MET A 1 107 ? -6.074 6.771 25.485 1.00 71.38 107 MET A N 1
ATOM 861 C CA . MET A 1 107 ? -6.864 5.577 25.259 1.00 71.38 107 MET A CA 1
ATOM 862 C C . MET A 1 107 ? -6.176 4.470 26.024 1.00 71.38 107 MET A C 1
ATOM 864 O O . MET A 1 107 ? -4.994 4.195 25.827 1.00 71.38 107 MET A O 1
ATOM 868 N N . ASN A 1 108 ? -6.922 3.856 26.936 1.00 80.62 108 ASN A N 1
ATOM 869 C CA . ASN A 1 108 ? -6.402 2.780 27.770 1.00 80.62 108 ASN A CA 1
ATOM 870 C C . ASN A 1 108 ? -6.065 1.527 26.935 1.00 80.62 108 ASN A C 1
ATOM 872 O O . ASN A 1 108 ? -5.208 0.730 27.304 1.00 80.62 108 ASN A O 1
ATOM 876 N N . ILE A 1 109 ? -6.721 1.372 25.782 1.00 85.62 109 ILE A N 1
ATOM 877 C CA . ILE A 1 109 ? -6.541 0.247 24.865 1.00 85.62 109 ILE A CA 1
ATOM 878 C C . ILE A 1 109 ? -5.528 0.636 23.786 1.00 85.62 109 ILE A C 1
ATOM 880 O O . ILE A 1 109 ? -5.770 1.549 22.998 1.00 85.62 109 ILE A O 1
ATOM 884 N N . LYS A 1 110 ? -4.396 -0.075 23.752 1.00 90.25 110 LYS A N 1
ATOM 885 C CA . LYS A 1 110 ? -3.321 0.125 22.761 1.00 90.25 110 LYS A CA 1
ATOM 886 C C . LYS A 1 110 ? -3.478 -0.750 21.522 1.00 90.25 110 LYS A C 1
ATOM 888 O O . LYS A 1 110 ? -2.997 -0.403 20.447 1.00 90.25 110 LYS A O 1
ATOM 893 N N . GLU A 1 111 ? -4.141 -1.884 21.669 1.00 94.06 111 GLU A N 1
ATOM 894 C CA . GLU A 1 111 ? -4.382 -2.832 20.592 1.00 94.06 111 GLU A CA 1
ATOM 895 C C . GLU A 1 111 ? -5.634 -3.649 20.877 1.00 94.06 111 GLU A C 1
ATOM 897 O O . GLU A 1 111 ? -6.018 -3.831 22.031 1.00 94.06 111 GLU A O 1
ATOM 902 N N . TYR A 1 112 ? -6.260 -4.123 19.811 1.00 94.81 112 TYR A N 1
ATOM 903 C CA . TYR A 1 112 ? -7.375 -5.061 19.846 1.00 94.81 112 TYR A CA 1
ATOM 904 C C . TYR A 1 112 ? -7.286 -5.973 18.626 1.00 94.81 112 TYR A C 1
ATOM 906 O O . TYR A 1 112 ? -6.427 -5.792 17.759 1.00 94.81 112 TYR A O 1
ATOM 914 N N . SER A 1 113 ? -8.153 -6.972 18.548 1.00 96.31 113 SER A N 1
ATOM 915 C CA . SER A 1 113 ? -8.192 -7.889 17.416 1.00 96.31 113 SER A CA 1
ATOM 916 C C . SER A 1 113 ? -9.540 -7.859 16.713 1.00 96.31 113 SER A C 1
ATOM 918 O O . SER A 1 113 ? -10.582 -7.648 17.334 1.00 96.31 113 SER A O 1
ATOM 920 N N . ILE A 1 114 ? -9.517 -8.061 15.397 1.00 96.06 114 ILE A N 1
ATOM 921 C CA . ILE A 1 114 ? -10.731 -8.204 14.597 1.00 96.06 114 ILE A CA 1
ATOM 922 C C . ILE A 1 114 ? -10.763 -9.555 13.899 1.00 96.06 114 ILE A C 1
ATOM 924 O O . ILE A 1 114 ? -9.738 -10.081 13.466 1.00 96.06 114 ILE A O 1
ATOM 928 N N . SER A 1 115 ? -11.956 -10.120 13.769 1.00 97.06 115 SER A N 1
ATOM 929 C CA . SER A 1 115 ? -12.198 -11.299 12.943 1.00 97.06 115 SER A CA 1
ATOM 930 C C . SER A 1 115 ? -13.303 -11.000 11.941 1.00 97.06 115 SER A C 1
ATOM 932 O O . SER A 1 115 ? -14.354 -10.480 12.309 1.00 97.06 115 SER A O 1
ATOM 934 N N . ILE A 1 116 ? -13.063 -11.346 10.679 1.00 96.62 116 ILE A N 1
ATOM 935 C CA . ILE A 1 116 ? -14.008 -11.196 9.572 1.00 96.62 116 ILE A CA 1
ATOM 936 C C . ILE A 1 116 ? -14.185 -12.591 8.958 1.00 96.62 116 ILE A C 1
ATOM 938 O O . ILE A 1 116 ? -13.421 -12.960 8.059 1.00 96.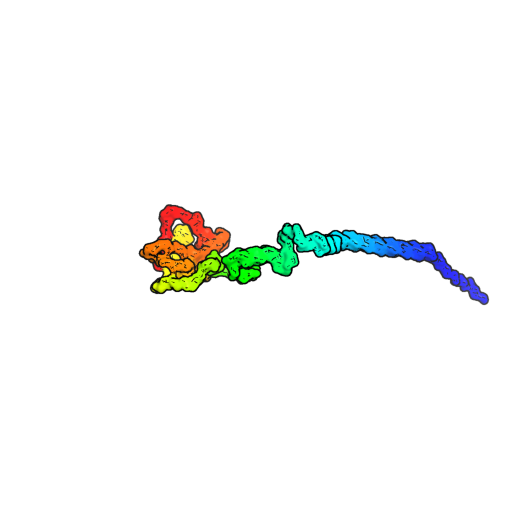62 116 ILE A O 1
ATOM 942 N N . PRO A 1 117 ? -15.150 -13.397 9.451 1.00 95.88 117 PRO A N 1
ATOM 943 C CA . PRO A 1 117 ? -15.305 -14.795 9.049 1.00 95.88 117 PRO A CA 1
ATOM 944 C C . PRO A 1 117 ? -15.467 -14.980 7.540 1.00 95.88 117 PRO A C 1
ATOM 946 O O . PRO A 1 117 ? -14.870 -15.884 6.969 1.00 95.88 117 PRO A O 1
ATOM 949 N N . LYS A 1 118 ? -16.200 -14.075 6.878 1.00 96.00 118 LYS A N 1
ATOM 950 C CA . LYS A 1 118 ? -16.409 -14.084 5.422 1.00 96.00 118 LYS A CA 1
ATOM 951 C C . LYS A 1 118 ? -15.100 -14.078 4.624 1.00 96.00 118 LYS A C 1
ATOM 953 O O . LYS A 1 118 ? -15.021 -14.704 3.573 1.00 96.00 118 LYS A O 1
ATOM 958 N N . LEU A 1 119 ? -14.080 -13.385 5.132 1.00 94.56 119 LEU A N 1
ATOM 959 C CA . LEU A 1 119 ? -12.771 -13.243 4.490 1.00 94.56 119 LEU A CA 1
ATOM 960 C C . LEU A 1 119 ? -11.728 -14.211 5.065 1.00 94.56 119 LEU A C 1
ATOM 962 O O . LEU A 1 119 ? -10.544 -14.066 4.778 1.00 94.56 119 LEU A O 1
ATOM 966 N N . ASN A 1 120 ? -12.143 -15.158 5.916 1.00 94.38 120 ASN A N 1
ATOM 967 C CA . ASN A 1 120 ? -11.267 -16.042 6.691 1.00 94.38 120 ASN A CA 1
ATOM 968 C C . ASN A 1 120 ? -10.236 -15.309 7.570 1.00 94.38 120 ASN A C 1
ATOM 970 O O . ASN A 1 120 ? -9.243 -15.900 7.989 1.00 94.38 120 ASN A O 1
ATOM 974 N N . ILE A 1 121 ? -10.468 -14.035 7.894 1.00 96.19 121 ILE A N 1
ATOM 975 C CA . ILE A 1 121 ? -9.578 -13.265 8.763 1.00 96.19 121 ILE A CA 1
ATOM 976 C C . ILE A 1 121 ? -9.922 -13.598 10.213 1.00 96.19 121 ILE A C 1
ATOM 978 O O . ILE A 1 121 ? -11.020 -13.293 10.683 1.00 96.19 121 ILE A O 1
ATOM 982 N N . THR A 1 122 ? -8.980 -14.192 10.941 1.00 95.75 122 THR A N 1
ATOM 983 C CA . THR A 1 122 ? -9.162 -14.575 12.348 1.00 95.75 122 THR A CA 1
ATOM 984 C C . THR A 1 122 ? -8.178 -13.835 13.243 1.00 95.75 122 THR A C 1
ATOM 986 O O . THR A 1 122 ? -6.970 -13.970 13.057 1.00 95.75 122 THR A O 1
ATOM 989 N N . LYS A 1 123 ? -8.685 -13.103 14.242 1.00 95.31 123 LYS A N 1
ATOM 990 C CA . LYS A 1 123 ? -7.892 -12.385 15.257 1.00 95.31 123 LYS A CA 1
ATOM 991 C C . LYS A 1 123 ? -6.760 -11.530 14.665 1.00 95.31 123 LYS A C 1
ATOM 993 O O . LYS A 1 123 ? -5.647 -11.511 15.188 1.00 95.31 123 LYS A O 1
ATOM 998 N N . ALA A 1 124 ? -7.039 -10.819 13.575 1.00 96.25 124 ALA A N 1
ATOM 999 C CA . ALA A 1 124 ? -6.097 -9.869 13.002 1.00 96.25 124 ALA A CA 1
ATOM 1000 C C . ALA A 1 124 ? -5.839 -8.735 13.994 1.00 96.25 124 ALA A C 1
ATOM 1002 O O . ALA A 1 124 ? -6.778 -8.117 14.498 1.00 96.25 124 ALA A O 1
ATOM 1003 N N . ARG A 1 125 ? -4.565 -8.466 14.276 1.00 96.88 125 ARG A N 1
ATOM 1004 C CA . ARG A 1 125 ? -4.143 -7.449 15.238 1.00 96.88 125 ARG A CA 1
ATOM 1005 C C . ARG A 1 125 ? -4.361 -6.055 14.661 1.00 96.88 125 ARG A C 1
ATOM 1007 O O . ARG A 1 125 ? -3.890 -5.762 13.562 1.00 96.88 125 ARG A O 1
ATOM 1014 N N . VAL A 1 126 ? -5.012 -5.197 15.439 1.00 96.38 126 VAL A N 1
ATOM 1015 C CA . VAL A 1 126 ? -5.211 -3.777 15.157 1.00 96.38 126 VAL A CA 1
ATOM 1016 C C . VAL A 1 126 ? -4.486 -2.949 16.212 1.00 96.38 126 VAL A C 1
ATOM 1018 O O . VAL A 1 126 ? -4.750 -3.086 17.406 1.00 96.38 126 VAL A O 1
ATOM 1021 N N . VAL A 1 127 ? -3.586 -2.071 15.778 1.00 94.69 127 VAL A N 1
ATOM 1022 C CA . VAL A 1 127 ? -2.848 -1.159 16.661 1.00 94.69 127 VAL A CA 1
ATOM 1023 C C . VAL A 1 127 ? -3.543 0.201 16.692 1.00 94.69 127 VAL A C 1
ATOM 1025 O O . VAL A 1 127 ? -3.807 0.808 15.651 1.00 94.69 127 VAL A O 1
ATOM 1028 N N . VAL A 1 128 ? -3.839 0.685 17.898 1.00 92.38 128 VAL A N 1
ATOM 1029 C CA . VAL A 1 128 ? -4.494 1.976 18.144 1.00 92.38 128 VAL A CA 1
ATOM 1030 C C . VAL A 1 128 ? -3.454 3.088 18.075 1.00 92.38 128 VAL A C 1
ATOM 1032 O O . VAL A 1 128 ? -2.491 3.082 18.836 1.00 92.38 128 VAL A O 1
ATOM 1035 N N . GLY A 1 129 ? -3.634 4.038 17.154 1.00 88.75 129 GLY A N 1
ATOM 1036 C CA . GLY A 1 129 ? -2.659 5.111 16.931 1.00 88.75 129 GLY A CA 1
ATOM 1037 C C . GLY A 1 129 ? -1.336 4.626 16.329 1.00 88.75 129 GLY A C 1
ATOM 1038 O O . GLY A 1 129 ? -0.328 5.313 16.452 1.00 88.75 129 GLY A O 1
ATOM 1039 N N . GLY A 1 130 ? -1.325 3.438 15.715 1.00 88.12 130 GLY A N 1
ATOM 1040 C CA . GLY A 1 130 ? -0.178 2.951 14.953 1.00 88.12 130 GLY A CA 1
ATOM 1041 C C . GLY A 1 130 ? -0.021 3.675 13.614 1.00 88.12 130 GLY A C 1
ATOM 1042 O O . GLY A 1 130 ? -0.893 4.437 13.199 1.00 88.12 130 GLY A O 1
ATOM 1043 N N . GLU A 1 131 ? 1.077 3.391 12.918 1.00 89.50 131 GLU A N 1
ATOM 1044 C CA . GLU A 1 131 ? 1.334 3.927 11.573 1.00 89.50 131 GLU A CA 1
ATOM 1045 C C . GLU A 1 131 ? 1.698 2.839 10.560 1.00 89.50 131 GLU A C 1
ATOM 1047 O O . GLU A 1 131 ? 1.363 2.972 9.389 1.00 89.50 131 GLU A O 1
ATOM 1052 N N . ASP A 1 132 ? 2.336 1.754 10.999 1.00 92.69 132 ASP A N 1
ATOM 1053 C CA . ASP A 1 132 ? 2.908 0.745 10.110 1.00 92.69 132 ASP A CA 1
ATOM 1054 C C . ASP A 1 132 ? 1.902 -0.357 9.735 1.00 92.69 132 ASP A C 1
ATOM 1056 O O . ASP A 1 132 ? 1.654 -1.303 10.490 1.00 92.69 132 ASP A O 1
ATOM 1060 N N . LEU A 1 133 ? 1.368 -0.253 8.522 1.00 93.38 133 LEU A N 1
ATOM 1061 C CA . LEU A 1 133 ? 0.425 -1.195 7.920 1.00 93.38 133 LEU A CA 1
ATOM 1062 C C . LEU A 1 133 ? 1.075 -2.513 7.475 1.00 93.38 133 LEU A C 1
ATOM 1064 O O . LEU A 1 133 ? 0.374 -3.449 7.095 1.00 93.38 133 LEU A O 1
ATOM 1068 N N . SER A 1 134 ? 2.409 -2.615 7.500 1.00 93.56 134 SER A N 1
ATOM 1069 C CA . SER A 1 134 ? 3.109 -3.846 7.113 1.00 93.56 134 SER A CA 1
ATOM 1070 C C . SER A 1 134 ? 3.089 -4.920 8.202 1.00 93.56 134 SER A C 1
ATOM 1072 O O . SER A 1 134 ? 3.303 -6.095 7.906 1.00 93.56 134 SER A O 1
ATOM 1074 N N . LYS A 1 135 ? 2.842 -4.528 9.458 1.00 94.19 135 LYS A N 1
ATOM 1075 C CA . LYS A 1 135 ? 2.922 -5.404 10.642 1.00 94.19 135 LYS A CA 1
ATOM 1076 C C . LYS A 1 135 ? 1.576 -5.684 11.294 1.00 94.19 135 LYS A C 1
ATOM 1078 O O . LYS A 1 135 ? 1.459 -6.642 12.056 1.00 94.19 135 LYS A O 1
ATOM 1083 N N . SER A 1 136 ? 0.598 -4.819 11.063 1.00 95.06 136 SER A N 1
ATOM 1084 C CA . SER A 1 136 ? -0.711 -4.875 11.702 1.00 95.06 136 SER A CA 1
ATOM 1085 C C . SER A 1 136 ? -1.720 -4.057 10.914 1.00 95.06 136 SER A C 1
ATOM 1087 O O . SER A 1 136 ? -1.351 -3.189 10.126 1.00 95.06 136 SER A O 1
ATOM 1089 N N . LEU A 1 137 ? -2.998 -4.270 11.200 1.00 95.88 137 LEU A N 1
ATOM 1090 C CA . LEU A 1 137 ? -4.015 -3.286 10.870 1.00 95.88 137 LEU A CA 1
ATOM 1091 C C . LEU A 1 137 ? -3.838 -2.056 11.760 1.00 95.88 137 LEU A C 1
ATOM 1093 O O . LEU A 1 137 ? -3.402 -2.155 12.909 1.00 95.88 137 LEU A O 1
ATOM 1097 N N . VAL A 1 138 ? -4.188 -0.890 11.239 1.00 95.00 138 VAL A N 1
ATOM 1098 C CA . VAL A 1 138 ? -3.918 0.378 11.913 1.00 95.00 138 VAL A CA 1
ATOM 1099 C C . VAL A 1 138 ? -5.216 1.137 12.118 1.00 95.00 138 VAL A C 1
ATOM 1101 O O . VAL A 1 138 ? -5.901 1.495 11.164 1.00 95.00 138 VAL A O 1
ATOM 1104 N N . HIS A 1 139 ? -5.538 1.434 13.373 1.00 93.44 139 HIS A N 1
ATOM 1105 C CA . HIS A 1 139 ? -6.563 2.412 13.710 1.00 93.44 139 HIS A CA 1
ATOM 1106 C C . HIS A 1 139 ? -5.890 3.785 13.805 1.00 93.44 139 HIS A C 1
ATOM 1108 O O . HIS A 1 139 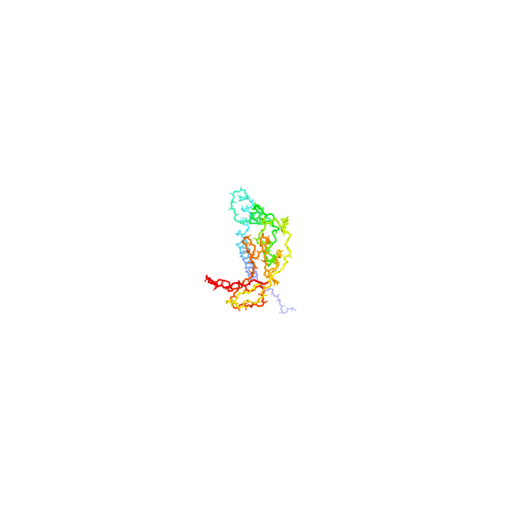? -5.441 4.202 14.875 1.00 93.44 139 HIS A O 1
ATOM 1114 N N . TYR A 1 140 ? -5.743 4.433 12.649 1.00 90.19 140 TYR A N 1
ATOM 1115 C CA . TYR A 1 140 ? -4.992 5.679 12.496 1.00 90.19 140 TYR A CA 1
ATOM 1116 C C . TYR A 1 140 ? -5.793 6.873 13.035 1.00 90.19 140 TYR A C 1
ATOM 1118 O O . TYR A 1 140 ? -6.986 6.982 12.761 1.00 90.19 140 TYR A O 1
ATOM 1126 N N . LEU A 1 141 ? -5.137 7.760 13.794 1.00 87.50 141 LEU A N 1
ATOM 1127 C CA . LEU A 1 141 ? -5.740 8.934 14.455 1.00 87.50 141 LEU A CA 1
ATOM 1128 C C . LEU A 1 141 ? -7.093 8.640 15.143 1.00 87.50 141 LEU A C 1
ATOM 1130 O O . LEU A 1 141 ? -8.122 9.237 14.811 1.00 87.50 141 LEU A O 1
ATOM 1134 N N . PRO A 1 142 ? -7.100 7.713 16.115 1.00 86.81 142 PRO A N 1
ATOM 1135 C CA . PRO A 1 142 ? -8.323 7.244 16.749 1.00 86.81 142 PRO A CA 1
ATOM 1136 C C . PRO A 1 142 ? -9.022 8.372 17.526 1.00 86.81 142 PRO A C 1
ATOM 1138 O O . PRO A 1 142 ? -8.3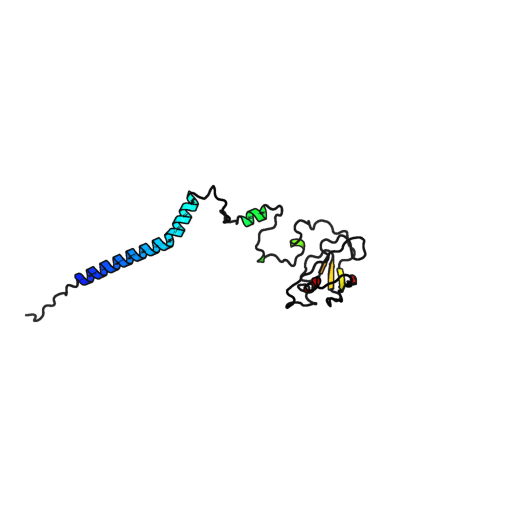93 9.115 18.283 1.00 86.81 142 PRO A O 1
ATOM 1141 N N . LYS A 1 143 ? -10.346 8.487 17.357 1.00 86.56 143 LYS A N 1
ATOM 1142 C CA . LYS A 1 143 ? -11.206 9.426 18.114 1.00 86.56 143 LYS A CA 1
ATOM 1143 C C . LYS A 1 143 ? -12.145 8.732 19.103 1.00 86.56 143 LYS A C 1
ATOM 1145 O O . LYS A 1 143 ? -12.514 9.329 20.111 1.00 86.56 143 LYS A O 1
ATOM 1150 N N . SER A 1 144 ? -12.512 7.491 18.808 1.00 88.94 144 SER A N 1
ATOM 1151 C CA . SER A 1 144 ? -13.401 6.631 19.591 1.00 88.94 144 SER A CA 1
ATOM 1152 C C . SER A 1 144 ? -12.941 5.191 19.441 1.00 88.94 144 SER A C 1
ATOM 1154 O O . SER A 1 144 ? -12.475 4.821 18.364 1.00 88.94 144 SER A O 1
ATOM 1156 N N . LEU A 1 145 ? -13.086 4.375 20.478 1.00 90.56 145 LEU A N 1
ATOM 1157 C CA . LEU A 1 145 ? -12.787 2.944 20.401 1.00 90.56 145 LEU A CA 1
ATOM 1158 C C . LEU A 1 145 ? -14.004 2.133 19.923 1.00 90.56 145 LEU A C 1
ATOM 1160 O O . LEU A 1 145 ? -15.138 2.603 20.030 1.00 90.56 145 LEU A O 1
ATOM 1164 N N . PRO A 1 146 ? -13.803 0.906 19.404 1.00 90.62 146 PRO A N 1
ATOM 1165 C CA . PRO A 1 146 ? -14.912 -0.011 19.162 1.00 90.62 146 PRO A CA 1
ATOM 1166 C C . PRO A 1 146 ? -15.769 -0.191 20.424 1.00 90.62 146 PRO A C 1
ATOM 1168 O O . PRO A 1 146 ? -15.244 -0.482 21.496 1.00 90.62 146 PRO A O 1
ATOM 1171 N N . GLY A 1 147 ? -17.084 -0.005 20.295 1.00 88.44 147 GLY A N 1
ATOM 1172 C CA . GLY A 1 147 ? -18.032 -0.047 21.416 1.00 88.44 147 GLY A CA 1
ATOM 1173 C C . GLY A 1 147 ? -18.285 1.303 22.099 1.00 88.44 147 GLY A C 1
ATOM 1174 O O . GLY A 1 147 ? -19.221 1.410 22.889 1.00 88.44 147 GLY A O 1
ATOM 1175 N N . GLU A 1 148 ? -17.516 2.345 21.776 1.00 90.25 148 GLU A N 1
ATOM 1176 C CA . GLU A 1 148 ? -17.800 3.720 22.192 1.00 90.25 148 GLU A CA 1
ATOM 1177 C C . GLU A 1 148 ? -18.636 4.465 21.142 1.00 90.25 148 GLU A C 1
ATOM 1179 O O . GLU A 1 148 ? -18.740 4.062 19.983 1.00 90.25 148 GLU A O 1
ATOM 1184 N N . TYR A 1 149 ? -19.221 5.598 21.540 1.00 89.69 149 TYR A N 1
ATOM 1185 C CA . TYR A 1 149 ? -19.930 6.470 20.611 1.00 89.69 149 TYR A CA 1
ATOM 1186 C C . TYR A 1 149 ? -18.951 7.137 19.635 1.00 89.69 149 TYR A C 1
ATOM 1188 O O . TYR A 1 149 ? -18.100 7.933 20.040 1.00 89.69 149 TYR A O 1
ATOM 1196 N N . 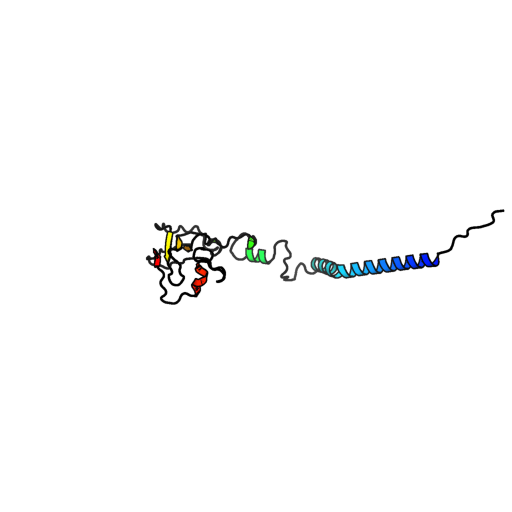GLY A 1 150 ? -19.103 6.843 18.345 1.00 89.81 150 GLY A N 1
ATOM 1197 C CA . GLY A 1 150 ? -18.300 7.419 17.273 1.00 89.81 150 GLY A CA 1
ATOM 1198 C C . GLY A 1 150 ? -18.092 6.447 16.117 1.00 89.81 150 GLY A C 1
ATOM 1199 O O . GLY A 1 150 ? -18.668 5.362 16.083 1.00 89.81 150 GLY A O 1
ATOM 1200 N N . ASN A 1 151 ? -17.255 6.855 15.164 1.00 90.44 151 ASN A N 1
ATOM 1201 C CA . ASN A 1 151 ? -16.884 6.038 14.014 1.00 90.44 151 ASN A CA 1
ATOM 1202 C C . ASN A 1 151 ? -15.453 5.533 14.185 1.00 90.44 151 ASN A C 1
ATOM 1204 O O . ASN A 1 151 ? -14.548 6.308 14.500 1.00 90.44 151 ASN A O 1
ATOM 1208 N N . VAL A 1 152 ? -15.253 4.246 13.920 1.00 91.50 152 VAL A N 1
ATOM 1209 C CA . VAL A 1 152 ? -13.939 3.601 13.934 1.00 91.50 152 VAL A CA 1
ATOM 1210 C C . VAL A 1 152 ? -13.482 3.391 12.495 1.00 91.50 152 VAL A C 1
ATOM 1212 O O . VAL A 1 152 ? -14.206 2.802 11.695 1.00 91.50 152 VAL A O 1
ATOM 1215 N N . ALA A 1 153 ? -12.276 3.858 12.175 1.00 91.44 153 ALA A N 1
ATOM 1216 C CA . ALA A 1 153 ? -11.650 3.656 10.873 1.00 91.44 153 ALA A CA 1
ATOM 1217 C C . ALA A 1 153 ? -10.402 2.782 11.035 1.00 91.44 153 ALA A C 1
ATOM 1219 O O . ALA A 1 153 ? -9.483 3.132 11.774 1.00 91.44 153 ALA A O 1
ATOM 1220 N N . ILE A 1 154 ? -10.376 1.642 10.346 1.00 94.00 154 ILE A N 1
ATOM 1221 C CA . ILE A 1 154 ? -9.257 0.697 10.367 1.00 94.00 154 ILE A CA 1
ATOM 1222 C C . ILE A 1 154 ? -8.671 0.626 8.964 1.00 94.00 154 ILE A C 1
ATOM 1224 O O . ILE A 1 154 ? -9.393 0.421 7.990 1.00 94.00 154 ILE A O 1
ATOM 1228 N N . PHE A 1 155 ? -7.356 0.766 8.877 1.00 94.56 155 PHE A N 1
ATOM 1229 C CA . PHE A 1 155 ? -6.599 0.710 7.639 1.00 94.56 155 PHE A CA 1
ATOM 1230 C C . PHE A 1 155 ? -5.798 -0.590 7.558 1.00 94.56 155 PHE A C 1
ATOM 1232 O O . PHE A 1 155 ? -5.310 -1.112 8.563 1.00 94.56 155 PHE A O 1
ATOM 1239 N N . GLY A 1 156 ? -5.663 -1.099 6.338 1.00 94.19 156 GLY A N 1
ATOM 1240 C CA . GLY A 1 156 ? -4.884 -2.283 5.992 1.00 94.19 156 GLY A CA 1
ATOM 1241 C C . GLY A 1 156 ? -4.586 -2.284 4.496 1.00 94.19 156 GLY A C 1
ATOM 1242 O O . GLY A 1 156 ? -5.221 -1.548 3.736 1.00 94.19 156 GLY A O 1
ATOM 1243 N N . HIS A 1 157 ? -3.622 -3.096 4.068 1.00 92.81 157 HIS A N 1
ATOM 1244 C CA . HIS A 1 157 ? -3.252 -3.176 2.659 1.00 92.81 157 HIS A CA 1
ATOM 1245 C C . HIS A 1 157 ? -3.999 -4.276 1.903 1.00 92.81 157 HIS A C 1
ATOM 1247 O O . HIS A 1 157 ? -4.395 -5.313 2.445 1.00 92.81 157 HIS A O 1
ATOM 1253 N N . SER A 1 158 ? -4.146 -4.026 0.606 1.00 93.69 158 SER A N 1
ATOM 1254 C CA . SER A 1 158 ? -4.642 -4.962 -0.393 1.00 93.69 158 SER A CA 1
ATOM 1255 C C . SER A 1 158 ? -3.604 -5.129 -1.500 1.00 93.69 158 SER A C 1
ATOM 1257 O O . SER A 1 158 ? -2.790 -4.238 -1.754 1.00 93.69 158 SER A O 1
ATOM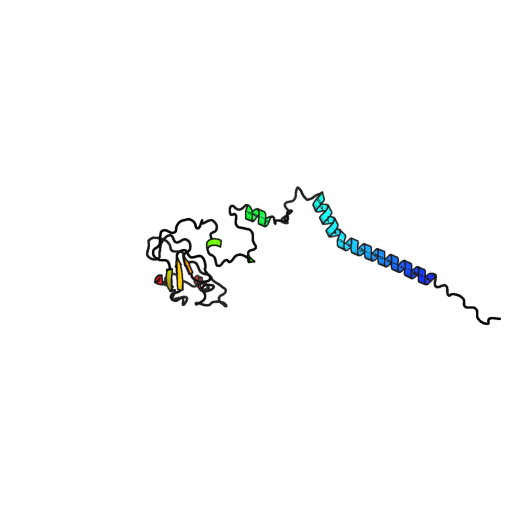 1259 N N . THR A 1 159 ? -3.640 -6.278 -2.163 1.00 94.50 159 THR A N 1
ATOM 1260 C CA . THR A 1 159 ? -2.829 -6.577 -3.344 1.00 94.50 159 THR A CA 1
ATOM 1261 C C . THR A 1 159 ? -3.695 -7.227 -4.418 1.00 94.50 159 THR A C 1
ATOM 1263 O O . THR A 1 159 ? -4.921 -7.257 -4.330 1.00 94.50 159 THR A O 1
ATOM 1266 N N . LEU A 1 160 ? -3.062 -7.720 -5.482 1.00 95.00 160 LEU A N 1
ATOM 1267 C CA . LEU A 1 160 ? -3.737 -8.547 -6.471 1.00 95.00 160 LEU A CA 1
ATOM 1268 C C . LEU A 1 160 ? -4.224 -9.859 -5.824 1.00 95.00 160 LEU A C 1
ATOM 1270 O O . LEU A 1 160 ? -3.459 -10.460 -5.066 1.00 95.00 160 LEU A O 1
ATOM 1274 N N . PRO A 1 161 ? -5.429 -10.361 -6.160 1.00 93.75 161 PRO A N 1
ATOM 1275 C CA . PRO A 1 161 ? -5.973 -11.610 -5.611 1.00 93.75 161 PRO A CA 1
ATOM 1276 C C . PRO A 1 161 ? -5.025 -12.817 -5.689 1.00 93.75 161 PRO A C 1
ATOM 1278 O O . PRO A 1 161 ? -5.017 -13.659 -4.796 1.00 93.75 161 PRO A O 1
ATOM 1281 N N . GLN A 1 162 ? -4.187 -12.883 -6.728 1.00 94.25 162 GLN A N 1
ATOM 1282 C CA . GLN A 1 162 ? -3.188 -13.939 -6.938 1.00 94.25 162 GLN A CA 1
ATOM 1283 C C . GLN A 1 162 ? -2.052 -13.924 -5.902 1.00 94.25 162 GLN A C 1
ATOM 1285 O O . GLN A 1 162 ? -1.362 -14.925 -5.739 1.00 94.25 162 GLN A O 1
ATOM 1290 N N . LEU A 1 163 ? -1.840 -12.793 -5.226 1.00 95.12 163 LEU A N 1
ATOM 1291 C CA . LEU A 1 163 ? -0.800 -12.584 -4.216 1.00 95.12 163 LEU A CA 1
ATOM 1292 C C . LEU A 1 163 ? -1.378 -12.547 -2.795 1.00 95.12 163 LEU A C 1
ATOM 1294 O O . LEU A 1 163 ? -0.692 -12.129 -1.866 1.00 95.12 163 LEU A O 1
ATOM 1298 N N . TYR A 1 164 ? -2.644 -12.930 -2.626 1.00 95.31 164 TYR A N 1
ATOM 1299 C CA . TYR A 1 164 ? -3.311 -12.879 -1.336 1.00 95.31 164 TYR A CA 1
ATOM 1300 C C . TYR A 1 164 ? -2.735 -13.891 -0.346 1.00 95.31 164 TYR A C 1
ATOM 1302 O O . TYR A 1 164 ? -2.625 -15.085 -0.634 1.00 95.31 164 TYR A O 1
ATOM 1310 N N . ASN A 1 165 ? -2.472 -13.413 0.865 1.00 94.50 165 ASN A N 1
ATOM 1311 C CA . ASN A 1 165 ? -2.172 -14.228 2.023 1.00 94.50 165 ASN A CA 1
ATOM 1312 C C . ASN A 1 165 ? -2.853 -13.655 3.278 1.00 94.50 165 ASN A C 1
ATOM 1314 O O . ASN A 1 165 ? -2.521 -12.571 3.753 1.00 94.50 165 ASN A O 1
ATOM 1318 N N . VAL A 1 166 ? -3.761 -14.431 3.870 1.00 92.38 166 VAL A N 1
ATOM 1319 C CA . VAL A 1 166 ? -4.518 -14.044 5.071 1.00 92.38 166 VAL A CA 1
ATOM 1320 C C . VAL A 1 166 ? -3.638 -13.719 6.284 1.00 92.38 166 VAL A C 1
ATOM 1322 O O . VAL A 1 166 ? -4.036 -12.924 7.132 1.00 92.38 166 VAL A O 1
ATOM 1325 N N . THR A 1 167 ? -2.441 -14.305 6.381 1.00 92.75 167 THR A N 1
ATOM 1326 C CA . THR A 1 167 ? -1.520 -14.058 7.502 1.00 92.75 167 THR A CA 1
ATOM 1327 C C . THR A 1 167 ? -0.632 -12.835 7.288 1.00 92.75 167 THR A C 1
ATOM 1329 O O . THR A 1 167 ? 0.045 -12.411 8.222 1.00 92.75 167 THR A O 1
ATOM 1332 N N . ASP A 1 168 ? -0.586 -12.292 6.068 1.00 95.56 168 ASP A N 1
ATOM 1333 C CA . ASP A 1 168 ? 0.244 -11.141 5.717 1.00 95.56 168 ASP A CA 1
ATOM 1334 C C . ASP A 1 168 ? -0.588 -9.853 5.709 1.00 95.56 168 ASP A C 1
ATOM 1336 O O . ASP A 1 168 ? -1.458 -9.655 4.855 1.00 95.56 168 ASP A O 1
ATOM 1340 N N . TYR A 1 169 ? -0.275 -8.933 6.625 1.00 95.25 169 TYR A N 1
ATOM 1341 C CA . TYR A 1 169 ? -0.935 -7.630 6.745 1.00 95.25 169 TYR A CA 1
ATOM 1342 C C . TYR A 1 169 ? -0.788 -6.745 5.501 1.00 95.25 169 TYR A C 1
ATOM 1344 O O . TYR A 1 169 ? -1.625 -5.870 5.276 1.00 95.25 169 TYR A O 1
ATOM 1352 N N . LYS A 1 170 ? 0.201 -7.014 4.638 1.00 94.56 170 LYS A N 1
ATOM 1353 C CA . LYS A 1 170 ? 0.329 -6.342 3.339 1.00 94.56 170 LYS A CA 1
ATOM 1354 C C . LYS A 1 170 ? -0.753 -6.744 2.341 1.00 94.56 170 LYS A C 1
ATOM 1356 O O . LYS A 1 170 ? -0.924 -6.070 1.334 1.00 94.56 170 LYS A O 1
ATOM 1361 N N . THR A 1 171 ? -1.464 -7.840 2.584 1.00 95.81 171 THR A N 1
ATOM 1362 C CA . THR A 1 171 ? -2.438 -8.390 1.630 1.00 95.81 171 THR A CA 1
ATOM 1363 C C . THR A 1 171 ? -3.779 -8.741 2.275 1.00 95.81 171 THR A C 1
ATOM 1365 O O . THR A 1 171 ? -4.728 -9.092 1.574 1.00 95.81 171 THR A O 1
ATOM 1368 N N . ILE A 1 172 ? -3.887 -8.618 3.600 1.00 95.56 172 ILE A N 1
ATOM 1369 C CA . ILE A 1 172 ? -5.017 -9.090 4.406 1.00 95.56 172 ILE A CA 1
ATOM 1370 C C . ILE A 1 172 ? -6.377 -8.531 3.957 1.00 95.56 172 ILE A C 1
ATOM 1372 O O . ILE A 1 172 ? -7.378 -9.238 4.031 1.00 95.56 172 ILE A O 1
ATOM 1376 N N . PHE A 1 173 ? -6.428 -7.304 3.426 1.00 95.75 173 PHE A N 1
ATOM 1377 C CA . PHE A 1 173 ? -7.658 -6.647 2.959 1.00 95.75 173 PHE A CA 1
ATOM 1378 C C . PHE A 1 173 ? -7.890 -6.742 1.447 1.00 95.75 173 PHE A C 1
ATOM 1380 O O . PHE A 1 173 ? -8.745 -6.045 0.906 1.00 95.75 173 PHE A O 1
ATOM 1387 N N . THR A 1 174 ? -7.197 -7.644 0.748 1.00 96.19 174 THR A N 1
ATOM 1388 C CA . THR A 1 174 ? -7.395 -7.869 -0.698 1.00 96.19 174 THR A CA 1
ATOM 1389 C C . THR A 1 174 ? -8.850 -8.167 -1.065 1.00 96.19 174 THR A C 1
ATOM 1391 O O . THR A 1 174 ? -9.356 -7.643 -2.052 1.00 96.19 174 THR A O 1
ATOM 1394 N N . TYR A 1 175 ? -9.555 -8.945 -0.240 1.00 96.12 175 TYR A N 1
ATOM 1395 C CA . TYR A 1 175 ? -10.951 -9.322 -0.482 1.00 96.12 175 TYR A CA 1
ATOM 1396 C C . TYR A 1 175 ? -11.972 -8.455 0.260 1.00 96.12 175 TYR A C 1
ATOM 1398 O O . TYR A 1 175 ? -13.153 -8.791 0.286 1.00 96.12 175 TYR A O 1
ATOM 1406 N N . LEU A 1 176 ? -11.564 -7.319 0.828 1.00 94.81 176 LEU A N 1
ATOM 1407 C CA . LEU A 1 176 ? -12.484 -6.408 1.512 1.00 94.81 176 LEU A CA 1
ATOM 1408 C C . LEU A 1 176 ? -13.668 -5.948 0.627 1.00 94.81 176 LEU A C 1
ATOM 1410 O O . LEU A 1 176 ? -14.782 -5.903 1.144 1.00 94.81 176 LEU A O 1
ATOM 1414 N N . PRO A 1 177 ? -13.508 -5.720 -0.697 1.00 94.88 177 PRO A N 1
ATOM 1415 C CA . PRO A 1 177 ? -14.632 -5.404 -1.587 1.00 94.88 177 PRO A CA 1
ATOM 1416 C C . PRO A 1 177 ? -15.665 -6.527 -1.775 1.00 94.88 177 PRO A C 1
ATOM 1418 O O . PRO A 1 177 ? -16.724 -6.270 -2.334 1.00 94.88 177 PRO A O 1
ATOM 1421 N N . SER A 1 178 ? -15.364 -7.762 -1.358 1.00 95.19 178 SER A N 1
ATOM 1422 C CA . SER A 1 178 ? -16.305 -8.894 -1.435 1.00 95.19 178 SER A CA 1
ATOM 1423 C C . SER A 1 178 ? -17.264 -8.981 -0.244 1.00 95.19 178 SER A C 1
ATOM 1425 O O . SER A 1 178 ? -18.092 -9.889 -0.197 1.00 95.19 178 SER A O 1
ATOM 1427 N N . LEU A 1 179 ? -17.136 -8.064 0.722 1.00 96.00 179 LEU A N 1
ATOM 1428 C CA . LEU A 1 179 ? -18.063 -7.954 1.841 1.00 96.00 179 LEU A CA 1
ATOM 1429 C C . LEU A 1 179 ? -19.412 -7.404 1.382 1.00 96.00 179 LEU A C 1
ATOM 1431 O O . LEU A 1 179 ? -19.488 -6.451 0.606 1.00 96.00 179 LEU A O 1
ATOM 1435 N N . GLU A 1 180 ? -20.473 -7.979 1.928 1.00 96.75 180 GLU A N 1
ATOM 1436 C CA . GLU A 1 180 ? -21.853 -7.586 1.682 1.00 96.75 180 GLU A CA 1
ATOM 1437 C C . GLU A 1 180 ? -22.490 -6.993 2.944 1.00 96.75 180 GLU A C 1
ATOM 1439 O O . GLU A 1 180 ? -21.997 -7.117 4.070 1.00 96.75 180 GLU A O 1
ATOM 1444 N N . VAL A 1 181 ? -23.629 -6.324 2.762 1.00 95.44 181 VAL A N 1
ATOM 1445 C CA . VAL A 1 181 ? -24.426 -5.833 3.889 1.00 95.44 181 VAL A CA 1
ATOM 1446 C C . VAL A 1 181 ? -24.855 -7.024 4.753 1.00 95.44 181 VAL A C 1
ATOM 1448 O O . VAL A 1 181 ? -25.349 -8.020 4.232 1.00 95.44 181 VAL A O 1
ATOM 1451 N N . ASN A 1 182 ? -24.723 -6.879 6.075 1.00 95.44 182 ASN A N 1
ATOM 1452 C CA . ASN A 1 182 ? -24.946 -7.904 7.108 1.00 95.44 182 ASN A CA 1
ATOM 1453 C C . ASN A 1 182 ? -23.801 -8.908 7.324 1.00 95.44 182 ASN A C 1
ATOM 1455 O O . ASN A 1 182 ? -23.918 -9.752 8.218 1.00 95.44 182 ASN A O 1
ATOM 1459 N N . ASP A 1 183 ? -22.682 -8.808 6.600 1.00 96.56 183 ASP A N 1
ATOM 1460 C CA . ASP A 1 183 ? -21.488 -9.569 6.972 1.00 96.56 183 ASP A CA 1
ATOM 1461 C C . ASP A 1 183 ? -20.978 -9.143 8.357 1.00 96.56 183 ASP A C 1
ATOM 1463 O O . ASP A 1 183 ? -20.990 -7.971 8.739 1.00 96.56 183 ASP A O 1
ATOM 1467 N N . THR A 1 184 ? -20.542 -10.125 9.147 1.00 95.31 184 THR A N 1
ATOM 1468 C CA . THR A 1 184 ? -20.181 -9.907 10.551 1.00 95.31 184 THR A CA 1
ATOM 1469 C C . THR A 1 184 ? -18.707 -9.545 10.702 1.00 95.31 184 THR A C 1
ATOM 1471 O O . THR A 1 184 ? -17.826 -10.230 10.180 1.00 95.31 184 THR A O 1
ATOM 1474 N N . ILE A 1 185 ? -18.440 -8.514 11.503 1.00 95.75 185 ILE A N 1
ATOM 1475 C CA . ILE A 1 185 ? -17.103 -8.148 11.974 1.00 95.75 185 ILE A CA 1
ATOM 1476 C C . ILE A 1 185 ? -17.106 -8.288 13.494 1.00 95.75 185 ILE A C 1
ATOM 1478 O O . ILE A 1 185 ? -17.889 -7.642 14.187 1.00 95.75 185 ILE A O 1
ATOM 1482 N N . LEU A 1 186 ? -16.244 -9.158 14.008 1.00 96.25 186 LEU A N 1
ATOM 1483 C CA . LEU A 1 186 ? -16.109 -9.424 15.437 1.00 96.25 186 LEU A CA 1
ATOM 1484 C C . LEU A 1 186 ? -14.904 -8.659 15.975 1.00 96.25 186 LEU A C 1
ATOM 1486 O O . LEU A 1 186 ? -13.828 -8.735 15.386 1.00 96.25 186 LEU A O 1
ATOM 1490 N N . VAL A 1 187 ? -15.075 -7.972 17.101 1.00 94.94 187 VAL A N 1
ATOM 1491 C CA . VAL A 1 187 ? -14.007 -7.243 17.798 1.00 94.94 187 VAL A CA 1
ATOM 1492 C C . VAL A 1 187 ? -13.753 -7.916 19.145 1.00 94.94 187 VAL A C 1
ATOM 1494 O O . VAL A 1 187 ? -14.712 -8.242 19.846 1.00 94.94 187 VAL A O 1
ATOM 1497 N N . GLN A 1 188 ? -12.482 -8.157 19.480 1.00 89.31 188 GLN A N 1
ATOM 1498 C CA . GLN A 1 188 ? -12.043 -8.820 20.716 1.00 89.31 188 GLN A CA 1
ATOM 1499 C C . GLN A 1 188 ? -10.856 -8.100 21.345 1.00 89.31 188 GLN A C 1
ATOM 1501 O O . GLN A 1 188 ? -9.928 -7.728 20.583 1.00 89.31 188 GLN A O 1
#

pLDDT: mean 81.16, std 16.92, range [44.91, 97.81]

Foldseek 3Di:
DDPDDDDDDCCVVVVVVVVVVVVVVVVVVVVVVCVVCVVVVVCVVCCVPPVVPDDPDCADPDPDHPVNVVVCVPPAPDDPDDPVPDDPQFQCVVVVVDDLPPPLPPDPDQKWFKDQVVLPQDRFIEGECGGGLFRGWYQHSDDADVVGPDDTDIDFADDPPVPADCVTRNHVCNCVVVDDPPGDMDID